Protein AF-0000000078796635 (afdb_homodimer)

Organism: Cecembia lonarensis (strain CCUG 58316 / KCTC 22772 / LW9) (NCBI:txid1225176)

Structure (mmCIF, N/CA/C/O backbone):
data_AF-0000000078796635-model_v1
#
loop_
_entity.id
_entity.type
_entity.pdbx_description
1 polymer 'Cell division protein ZapA'
#
loop_
_atom_site.group_PDB
_atom_site.id
_atom_site.type_symbol
_atom_site.label_atom_id
_atom_site.label_alt_id
_atom_site.label_comp_id
_atom_site.label_asym_id
_atom_site.label_entity_id
_atom_site.label_seq_id
_atom_site.pdbx_PDB_ins_code
_atom_site.Cartn_x
_atom_site.Cartn_y
_atom_site.Cartn_z
_atom_site.occupancy
_atom_site.B_iso_or_equiv
_atom_site.auth_seq_id
_atom_site.auth_comp_id
_atom_site.auth_asym_id
_atom_site.auth_atom_id
_atom_site.pdbx_PDB_model_num
ATOM 1 N N . MET A 1 1 ? -40.406 13.469 10.023 1 37.34 1 MET A N 1
ATOM 2 C CA . MET A 1 1 ? -39.688 12.977 8.852 1 37.34 1 MET A CA 1
ATOM 3 C C . MET A 1 1 ? -38.938 11.68 9.164 1 37.34 1 MET A C 1
ATOM 5 O O . MET A 1 1 ? -38.25 11.578 10.172 1 37.34 1 MET A O 1
ATOM 9 N N . PRO A 1 2 ? -39.219 10.43 8.75 1 42.91 2 PRO A N 1
ATOM 10 C CA . PRO A 1 2 ? -38.562 9.188 9.156 1 42.91 2 PRO A CA 1
ATOM 11 C C . PRO A 1 2 ? -37.062 9.281 9.102 1 42.91 2 PRO A C 1
ATOM 13 O O . PRO A 1 2 ? -36.5 10.062 8.312 1 42.91 2 PRO A O 1
ATOM 16 N N . ILE A 1 3 ? -36.312 9.172 10.203 1 42.97 3 ILE A N 1
ATOM 17 C CA . ILE A 1 3 ? -34.875 9.016 10.383 1 42.97 3 ILE A CA 1
ATOM 18 C C . ILE A 1 3 ? -34.281 8.336 9.164 1 42.97 3 ILE A C 1
ATOM 20 O O . ILE A 1 3 ? -34.75 7.281 8.734 1 42.97 3 ILE A O 1
ATOM 24 N N . CYS A 1 4 ? -33.875 9.125 8.086 1 41.47 4 CYS A N 1
ATOM 25 C CA . CYS A 1 4 ? -33.062 8.703 6.949 1 41.47 4 CYS A CA 1
ATOM 26 C C . CYS A 1 4 ? -32.156 7.527 7.316 1 41.47 4 CYS A C 1
ATOM 28 O O . CYS A 1 4 ? -31.25 7.668 8.133 1 41.47 4 CYS A O 1
ATOM 30 N N . LEU A 1 5 ? -32.656 6.449 7.758 1 43.31 5 LEU A N 1
ATOM 31 C CA . LEU A 1 5 ? -31.922 5.191 7.922 1 43.31 5 LEU A CA 1
ATOM 32 C C . LEU A 1 5 ? -30.766 5.102 6.938 1 43.31 5 LEU A C 1
ATOM 34 O O . LEU A 1 5 ? -30.969 5.016 5.727 1 43.31 5 LEU A O 1
ATOM 38 N N . ASN A 1 6 ? -29.812 6.012 6.852 1 45.5 6 ASN A N 1
ATOM 39 C CA . ASN A 1 6 ? -28.562 5.93 6.09 1 45.5 6 ASN A CA 1
ATOM 40 C C . ASN A 1 6 ? -28.125 4.48 5.883 1 45.5 6 ASN A C 1
ATOM 42 O O . ASN A 1 6 ? -27.453 3.902 6.742 1 45.5 6 ASN A O 1
ATOM 46 N N . SER A 1 7 ? -28.953 3.547 5.531 1 54.22 7 SER A N 1
ATOM 47 C CA . SER A 1 7 ? -28.672 2.141 5.262 1 54.22 7 SER A CA 1
ATOM 48 C C . SER A 1 7 ? -27.406 1.979 4.441 1 54.22 7 SER A C 1
ATOM 50 O O . SER A 1 7 ? -27.141 2.771 3.537 1 54.22 7 SER A O 1
ATOM 52 N N . MET A 1 8 ? -26.281 1.572 4.988 1 62.12 8 MET A N 1
ATOM 53 C CA . MET A 1 8 ? -25.016 1.285 4.32 1 62.12 8 MET A CA 1
ATOM 54 C C . MET A 1 8 ? -25.234 0.378 3.113 1 62.12 8 MET A C 1
ATOM 56 O O . MET A 1 8 ? -25.375 -0.837 3.262 1 62.12 8 MET A O 1
ATOM 60 N N . GLU A 1 9 ? -25.891 0.87 2.055 1 86.88 9 GLU A N 1
ATOM 61 C CA . GLU A 1 9 ? -26.109 0.163 0.796 1 86.88 9 GLU A CA 1
ATOM 62 C C . GLU A 1 9 ? -24.797 -0.402 0.251 1 86.88 9 GLU A C 1
ATOM 64 O O . GLU A 1 9 ? -23.766 0.262 0.3 1 86.88 9 GLU A O 1
ATOM 69 N N . THR A 1 10 ? -24.844 -1.82 0.107 1 89.81 10 THR A N 1
ATOM 70 C CA . THR A 1 10 ? -23.672 -2.492 -0.435 1 89.81 10 THR A CA 1
ATOM 71 C C . THR A 1 10 ? -23.906 -2.924 -1.879 1 89.81 10 THR A C 1
ATOM 73 O O . THR A 1 10 ? -25.062 -3.137 -2.285 1 89.81 10 THR A O 1
ATOM 76 N N . LEU A 1 11 ? -22.906 -2.783 -2.678 1 93.56 11 LEU A N 1
ATOM 77 C CA . LEU A 1 11 ? -22.875 -3.266 -4.055 1 93.56 11 LEU A CA 1
ATOM 78 C C . LEU A 1 11 ? -21.953 -4.473 -4.191 1 93.56 11 LEU A C 1
ATOM 80 O O . LEU A 1 11 ? -20.906 -4.539 -3.549 1 93.56 11 LEU A O 1
ATOM 84 N N . SER A 1 12 ? -22.438 -5.398 -5.016 1 94.94 12 SER A N 1
ATOM 85 C CA . SER A 1 12 ? -21.594 -6.527 -5.383 1 94.94 12 SER A CA 1
ATOM 86 C C . SER A 1 12 ? -20.781 -6.223 -6.637 1 94.94 12 SER A C 1
ATOM 88 O O . SER A 1 12 ? -21.344 -5.914 -7.688 1 94.94 12 SER A O 1
ATOM 90 N N . ILE A 1 13 ? -19.531 -6.238 -6.473 1 95.69 13 ILE A N 1
ATOM 91 C CA . ILE A 1 13 ? -18.672 -5.996 -7.633 1 95.69 13 ILE A CA 1
ATOM 92 C C . ILE A 1 13 ? -17.734 -7.176 -7.84 1 95.69 13 ILE A C 1
ATOM 94 O O . ILE A 1 13 ? -17.609 -8.039 -6.973 1 95.69 13 ILE A O 1
ATOM 98 N N . ARG A 1 14 ? -17.188 -7.215 -9.109 1 95.88 14 ARG A N 1
ATOM 99 C CA . ARG A 1 14 ? -16.109 -8.148 -9.445 1 95.88 14 ARG A CA 1
ATOM 100 C C . ARG A 1 14 ? -14.82 -7.414 -9.773 1 95.88 14 ARG A C 1
ATOM 102 O O . ARG A 1 14 ? -14.742 -6.707 -10.781 1 95.88 14 ARG A O 1
ATOM 109 N N . LEU A 1 15 ? -13.883 -7.625 -8.93 1 96.69 15 LEU A N 1
ATOM 110 C CA . LEU A 1 15 ? -12.609 -6.93 -9.102 1 96.69 15 LEU A CA 1
ATOM 111 C C . LEU A 1 15 ? -11.609 -7.809 -9.836 1 96.69 15 LEU A C 1
ATOM 113 O O . LEU A 1 15 ? -11.344 -8.938 -9.422 1 96.69 15 LEU A O 1
ATOM 117 N N . LYS A 1 16 ? -11.148 -7.191 -10.945 1 97.25 16 LYS A N 1
ATOM 118 C CA . LYS A 1 16 ? -10.148 -7.926 -11.711 1 97.25 16 LYS A CA 1
ATOM 119 C C . LYS A 1 16 ? -8.734 -7.547 -11.281 1 97.25 16 LYS A C 1
ATOM 121 O O . LYS A 1 16 ? -8.383 -6.367 -11.281 1 97.25 16 LYS A O 1
ATOM 126 N N . ILE A 1 17 ? -7.973 -8.531 -10.93 1 97.69 17 ILE A N 1
ATOM 127 C CA . ILE A 1 17 ? -6.551 -8.367 -10.656 1 97.69 17 ILE A CA 1
ATOM 128 C C . ILE A 1 17 ? -5.746 -9.375 -11.469 1 97.69 17 ILE A C 1
ATOM 130 O O . ILE A 1 17 ? -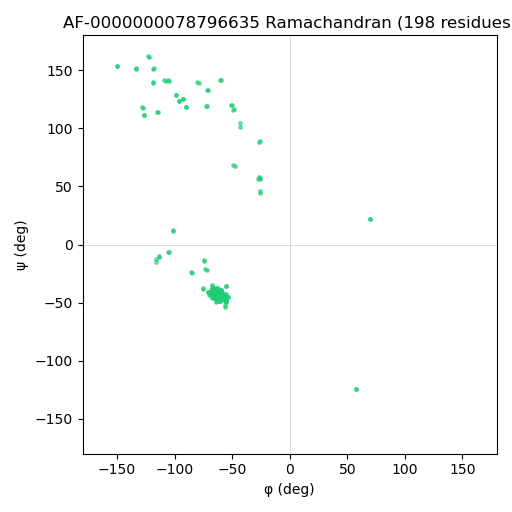5.812 -10.578 -11.219 1 97.69 17 ILE A O 1
ATOM 134 N N . GLY A 1 18 ? -4.914 -8.766 -12.336 1 94.69 18 GLY A N 1
ATOM 135 C CA . GLY A 1 18 ? -4.258 -9.672 -13.266 1 94.69 18 GLY A CA 1
ATOM 136 C C . GLY A 1 18 ? -5.234 -10.484 -14.094 1 94.69 18 GLY A C 1
ATOM 137 O O . GLY A 1 18 ? -6.094 -9.93 -14.773 1 94.69 18 GLY A O 1
ATOM 138 N N . ASP A 1 19 ? -5.082 -11.781 -14.023 1 93.56 19 ASP A N 1
ATOM 139 C CA . ASP A 1 19 ? -5.941 -12.648 -14.82 1 93.56 19 ASP A CA 1
ATOM 140 C C . ASP A 1 19 ? -7.059 -13.25 -13.977 1 93.56 19 ASP A C 1
ATOM 142 O O . ASP A 1 19 ? -7.762 -14.156 -14.414 1 93.56 19 ASP A O 1
ATOM 146 N N . ARG A 1 20 ? -7.199 -12.719 -12.828 1 96.12 20 ARG A N 1
ATOM 147 C CA . ARG A 1 20 ? -8.195 -13.273 -11.906 1 96.12 20 ARG A CA 1
ATOM 148 C C . ARG A 1 20 ? -9.25 -12.234 -11.555 1 96.12 20 ARG A C 1
ATOM 150 O O . ARG A 1 20 ? -9 -11.031 -11.641 1 96.12 20 ARG A O 1
ATOM 157 N N . GLU A 1 21 ? -10.359 -12.773 -11.281 1 96.88 21 GLU A N 1
ATOM 158 C CA . GLU A 1 21 ? -11.469 -11.938 -10.844 1 96.88 21 GLU A CA 1
ATOM 159 C C . GLU A 1 21 ? -11.93 -12.32 -9.438 1 96.88 21 GLU A C 1
ATOM 161 O O . GLU A 1 21 ? -12.023 -13.5 -9.109 1 96.88 21 GLU A O 1
ATOM 166 N N . TYR A 1 22 ? -12.242 -11.289 -8.648 1 95.5 22 TYR A N 1
ATOM 167 C CA . TYR A 1 22 ? -12.617 -11.492 -7.254 1 95.5 22 TYR A CA 1
ATOM 168 C C . TYR A 1 22 ? -13.945 -10.828 -6.945 1 95.5 22 TYR A C 1
ATOM 170 O O . TYR A 1 22 ? -14.047 -9.602 -6.941 1 95.5 22 TYR A O 1
ATOM 178 N N . PRO A 1 23 ? -14.945 -11.625 -6.691 1 95.62 23 PRO A N 1
ATOM 179 C CA . PRO A 1 23 ? -16.203 -1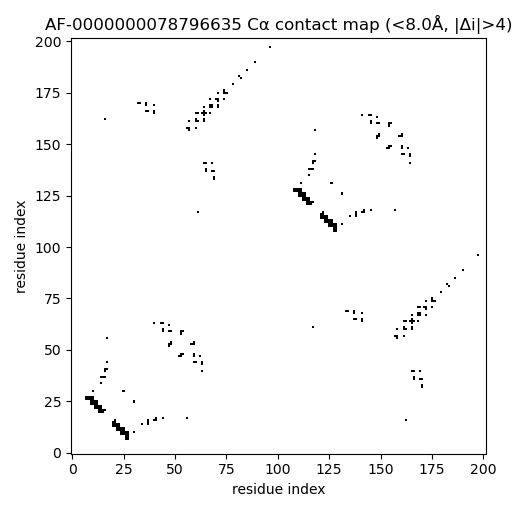1.023 -6.254 1 95.62 23 PRO A CA 1
ATOM 180 C C . PRO A 1 23 ? -16.141 -10.469 -4.832 1 95.62 23 PRO A C 1
ATOM 182 O O . PRO A 1 23 ? -15.523 -11.086 -3.955 1 95.62 23 PRO A O 1
ATOM 185 N N . MET A 1 24 ? -16.672 -9.234 -4.777 1 93.75 24 MET A N 1
ATOM 186 C CA . MET A 1 24 ? -16.672 -8.68 -3.428 1 93.75 24 MET A CA 1
ATOM 187 C C . MET A 1 24 ? -17.844 -7.719 -3.246 1 93.75 24 MET A C 1
ATOM 189 O O . MET A 1 24 ? -18.406 -7.215 -4.227 1 93.75 24 MET A O 1
ATOM 193 N N . LYS A 1 25 ? -18.234 -7.621 -1.981 1 93.69 25 LYS A N 1
ATOM 194 C CA . LYS A 1 25 ? -19.25 -6.641 -1.601 1 93.69 25 LYS A CA 1
ATOM 195 C C . LYS A 1 25 ? -18.609 -5.383 -1.018 1 93.69 25 LYS A C 1
ATOM 197 O O . LYS A 1 25 ? -17.75 -5.473 -0.146 1 93.69 25 LYS A O 1
ATOM 202 N N . VAL A 1 26 ? -19.031 -4.254 -1.583 1 93.25 26 VAL A N 1
ATOM 203 C CA . VAL A 1 26 ? -18.438 -3.01 -1.107 1 93.25 26 VAL A CA 1
ATOM 204 C C . VAL A 1 26 ? -19.547 -1.975 -0.862 1 93.25 26 VAL A C 1
ATOM 206 O O . VAL A 1 26 ? -20.609 -2.041 -1.469 1 93.25 26 VAL A O 1
ATOM 209 N N . LYS A 1 27 ? -19.297 -1.024 0.094 1 93.88 27 LYS A N 1
ATOM 210 C CA . LYS A 1 27 ? -20.188 0.126 0.246 1 93.88 27 LYS A CA 1
ATOM 211 C C . LYS A 1 27 ? -20.234 0.955 -1.034 1 93.88 27 LYS A C 1
ATOM 213 O O . LYS A 1 27 ? -19.219 1.148 -1.694 1 93.88 27 LYS A O 1
ATOM 218 N N . THR A 1 28 ? -21.375 1.41 -1.303 1 94.06 28 THR A N 1
ATOM 219 C CA . THR A 1 28 ? -21.594 2.193 -2.514 1 94.06 28 THR A CA 1
ATOM 220 C C . THR A 1 28 ? -20.641 3.385 -2.566 1 94.06 28 THR A C 1
ATOM 222 O O . THR A 1 28 ? -20.141 3.738 -3.635 1 94.06 28 THR A O 1
ATOM 225 N N . GLU A 1 29 ? -20.328 4 -1.474 1 92.06 29 GLU A N 1
ATOM 226 C CA . GLU A 1 29 ? -19.5 5.191 -1.419 1 92.06 29 GLU A CA 1
ATOM 227 C C . GLU A 1 29 ? -18.031 4.84 -1.648 1 92.06 29 GLU A C 1
ATOM 229 O O . GLU A 1 29 ? -17.219 5.707 -2.002 1 92.06 29 GLU A O 1
ATOM 234 N N . ASP A 1 30 ? -17.672 3.523 -1.577 1 93.19 30 ASP A N 1
ATOM 235 C CA . ASP A 1 30 ? -16.266 3.1 -1.689 1 93.19 30 ASP A CA 1
ATOM 236 C C . ASP A 1 30 ? -16 2.467 -3.053 1 93.19 30 ASP A C 1
ATOM 238 O O . ASP A 1 30 ? -14.852 2.186 -3.393 1 93.19 30 ASP A O 1
ATOM 242 N N . GLU A 1 31 ? -17.016 2.289 -3.795 1 94.38 31 GLU A N 1
ATOM 243 C CA . GLU A 1 31 ? -16.906 1.542 -5.043 1 94.38 31 GLU A CA 1
ATOM 244 C C . GLU A 1 31 ? -15.844 2.148 -5.961 1 94.38 31 GLU A C 1
ATOM 246 O O . GLU A 1 31 ? -14.992 1.433 -6.492 1 94.38 31 GLU A O 1
ATOM 251 N N . ALA A 1 32 ? -15.984 3.459 -6.172 1 95.44 32 ALA A N 1
ATOM 252 C CA . ALA A 1 32 ? -15.047 4.141 -7.062 1 95.44 32 ALA A CA 1
ATOM 253 C C . ALA A 1 32 ? -13.609 3.941 -6.602 1 95.44 32 ALA A C 1
ATOM 255 O O . ALA A 1 32 ? -12.719 3.664 -7.414 1 95.44 32 ALA A O 1
ATOM 256 N N . LYS A 1 33 ? -13.383 4.039 -5.328 1 96.12 33 LYS A N 1
ATOM 257 C CA . LYS A 1 33 ? -12.055 3.883 -4.746 1 96.12 33 LYS A CA 1
ATOM 258 C C . LYS A 1 33 ? -11.531 2.465 -4.945 1 96.12 33 LYS A C 1
ATOM 260 O O . LYS A 1 33 ? -10.359 2.271 -5.281 1 96.12 33 LYS A O 1
ATOM 265 N N . ILE A 1 34 ? -12.367 1.521 -4.809 1 96.44 34 ILE A N 1
ATOM 266 C CA . ILE A 1 34 ? -12 0.114 -4.918 1 96.44 34 ILE A CA 1
ATOM 267 C C . ILE A 1 34 ? -11.656 -0.219 -6.367 1 96.44 34 ILE A C 1
ATOM 269 O O . ILE A 1 34 ? -10.656 -0.89 -6.637 1 96.44 34 ILE A O 1
ATOM 273 N N . ARG A 1 35 ? -12.422 0.258 -7.25 1 97.44 35 ARG A N 1
ATOM 274 C CA . ARG A 1 35 ? -12.148 0.039 -8.672 1 97.44 35 ARG A CA 1
ATOM 275 C C . ARG A 1 35 ? -10.844 0.714 -9.086 1 97.44 35 ARG A C 1
ATOM 277 O O . ARG A 1 35 ? -10.094 0.173 -9.898 1 97.44 35 ARG A O 1
ATOM 284 N N . LEU A 1 36 ? -10.688 1.874 -8.555 1 97.69 36 LEU A N 1
ATOM 285 C CA . LEU A 1 36 ? -9.445 2.586 -8.844 1 97.69 36 LEU A CA 1
ATOM 286 C C . LEU A 1 36 ? -8.242 1.822 -8.297 1 97.69 36 LEU A C 1
ATOM 288 O O . LEU A 1 36 ? -7.203 1.738 -8.961 1 97.69 36 LEU A O 1
ATOM 292 N N . ALA A 1 37 ? -8.367 1.322 -7.141 1 96.75 37 ALA A N 1
ATOM 293 C CA . ALA A 1 37 ? -7.309 0.497 -6.559 1 96.75 37 ALA A CA 1
ATOM 294 C C . ALA A 1 37 ? -6.961 -0.672 -7.477 1 96.75 37 ALA A C 1
ATOM 296 O O . ALA A 1 37 ? -5.781 -0.934 -7.738 1 96.75 37 ALA A O 1
ATOM 297 N N . GLY A 1 38 ? -7.977 -1.384 -7.945 1 97.88 38 GLY A N 1
ATOM 298 C CA . GLY A 1 38 ? -7.754 -2.477 -8.875 1 97.88 38 GLY A CA 1
ATOM 299 C C . GLY A 1 38 ? -7.02 -2.049 -10.133 1 97.88 38 GLY A C 1
ATOM 300 O O . GLY A 1 38 ? -6.094 -2.73 -10.578 1 97.88 38 GLY A O 1
ATOM 301 N N . LYS A 1 39 ? -7.473 -0.949 -10.617 1 98 39 LYS A N 1
ATOM 302 C CA . LYS A 1 39 ? -6.832 -0.408 -11.812 1 98 39 LYS A CA 1
ATOM 303 C C . LYS A 1 39 ? -5.359 -0.113 -11.562 1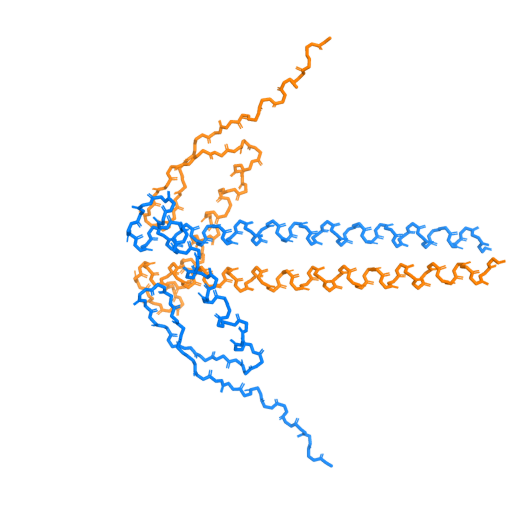 98 39 LYS A C 1
ATOM 305 O O . LYS A 1 39 ? -4.504 -0.437 -12.391 1 98 39 LYS A O 1
ATOM 310 N N . MET A 1 40 ? -5.059 0.482 -10.523 1 98.06 40 MET A N 1
ATOM 311 C CA . MET A 1 40 ? -3.689 0.856 -10.18 1 98.06 40 MET A CA 1
ATOM 312 C C . MET A 1 40 ? -2.812 -0.38 -10.023 1 98.06 40 MET A C 1
ATOM 314 O O . MET A 1 40 ? -1.65 -0.379 -10.43 1 98.06 40 MET A O 1
ATOM 318 N N . ILE A 1 41 ? -3.324 -1.376 -9.414 1 98.19 41 ILE A N 1
ATOM 319 C CA . ILE A 1 41 ? -2.586 -2.623 -9.2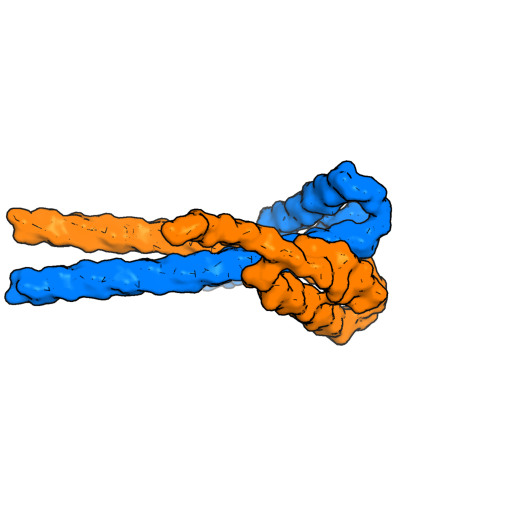42 1 98.19 41 ILE A CA 1
ATOM 320 C C . ILE A 1 41 ? -2.258 -3.215 -10.617 1 98.19 41 ILE A C 1
ATOM 322 O O . ILE A 1 41 ? -1.117 -3.605 -10.875 1 98.19 41 ILE A O 1
ATOM 326 N N . ASN A 1 42 ? -3.264 -3.266 -11.461 1 98.38 42 ASN A N 1
ATOM 327 C CA . ASN A 1 42 ? -3.057 -3.824 -12.789 1 98.38 42 ASN A CA 1
ATOM 328 C C . ASN A 1 42 ? -2.055 -3 -13.594 1 98.38 42 ASN A C 1
ATOM 330 O O . ASN A 1 42 ? -1.267 -3.553 -14.367 1 98.38 42 ASN A O 1
ATOM 334 N N . ASP A 1 43 ? -2.135 -1.706 -13.398 1 98.31 43 ASP A N 1
ATOM 335 C CA . ASP A 1 43 ? -1.152 -0.842 -14.047 1 98.31 43 ASP A CA 1
ATOM 336 C C . ASP A 1 43 ? 0.262 -1.16 -13.57 1 98.31 43 ASP A C 1
ATOM 338 O O . ASP A 1 43 ? 1.202 -1.19 -14.367 1 98.31 43 ASP A O 1
ATOM 342 N N . LYS A 1 44 ? 0.396 -1.415 -12.305 1 97.31 44 LYS A N 1
ATOM 343 C CA . LYS A 1 44 ? 1.699 -1.757 -11.742 1 97.31 44 LYS A CA 1
ATOM 344 C C . LYS A 1 44 ? 2.172 -3.121 -12.234 1 97.31 44 LYS A C 1
ATOM 346 O O . LYS A 1 44 ? 3.355 -3.307 -12.523 1 97.31 44 LYS A O 1
ATOM 351 N N . LEU A 1 45 ? 1.275 -4.023 -12.266 1 97.75 45 LEU A N 1
ATOM 352 C CA . LEU A 1 45 ? 1.61 -5.34 -12.789 1 97.75 45 LEU A CA 1
ATOM 353 C C . LEU A 1 45 ? 2.158 -5.234 -14.211 1 97.75 45 LEU A C 1
ATOM 355 O O . LEU A 1 45 ? 3.182 -5.844 -14.531 1 97.75 45 LEU A O 1
ATOM 359 N N . LYS A 1 46 ? 1.445 -4.504 -14.992 1 97.25 46 LYS A N 1
ATOM 360 C CA . LYS A 1 46 ? 1.857 -4.309 -16.375 1 97.25 46 LYS A CA 1
ATOM 361 C C . LYS A 1 46 ? 3.227 -3.639 -16.453 1 97.25 46 LYS A C 1
ATOM 363 O O . LYS A 1 46 ? 4.094 -4.074 -17.219 1 97.25 46 LYS A O 1
ATOM 368 N N . LYS A 1 47 ? 3.371 -2.637 -15.742 1 97.12 47 LYS A N 1
ATOM 369 C CA . LYS A 1 47 ? 4.633 -1.903 -15.703 1 97.12 47 LYS A CA 1
ATOM 370 C C . LYS A 1 47 ? 5.793 -2.826 -15.336 1 97.12 47 LYS A C 1
ATOM 372 O O . LYS A 1 47 ? 6.832 -2.818 -16 1 97.12 47 LYS A O 1
ATOM 377 N N . TYR A 1 48 ? 5.648 -3.619 -14.297 1 96.5 48 TYR A N 1
ATOM 378 C CA . TYR A 1 48 ? 6.711 -4.5 -13.82 1 96.5 48 TYR A CA 1
ATOM 379 C C . TYR A 1 48 ? 6.984 -5.617 -14.812 1 96.5 48 TYR A C 1
ATOM 381 O O . TYR A 1 48 ? 8.133 -6.035 -14.992 1 96.5 48 TYR A O 1
ATOM 389 N N . ARG A 1 49 ? 5.941 -6.125 -15.375 1 96.31 49 ARG A N 1
ATOM 390 C CA . ARG A 1 49 ? 6.121 -7.125 -16.422 1 96.31 49 ARG A CA 1
ATOM 391 C C . ARG A 1 49 ? 6.988 -6.578 -17.562 1 96.31 49 ARG A C 1
ATOM 393 O O . ARG A 1 49 ? 7.895 -7.266 -18.031 1 96.31 49 ARG A O 1
ATOM 400 N N . GLU A 1 50 ? 6.688 -5.41 -18 1 96.25 50 GLU A N 1
ATOM 401 C CA . GLU A 1 50 ? 7.414 -4.777 -19.094 1 96.25 50 GLU A CA 1
ATOM 402 C C . GLU A 1 50 ? 8.844 -4.426 -18.688 1 96.25 50 GLU A C 1
ATOM 404 O O . GLU A 1 50 ? 9.773 -4.586 -19.469 1 96.25 50 GLU A O 1
ATOM 409 N N . GLU A 1 51 ? 8.984 -4.012 -17.547 1 94.19 51 GLU A N 1
ATOM 410 C CA . GLU A 1 51 ? 10.273 -3.537 -17.062 1 94.19 51 GLU A CA 1
ATOM 411 C C . GLU A 1 51 ? 11.219 -4.699 -16.781 1 94.19 51 GLU A C 1
ATOM 413 O O . GLU A 1 51 ? 12.43 -4.598 -17.016 1 94.19 51 GLU A O 1
ATOM 418 N N . PHE A 1 52 ? 10.711 -5.738 -16.281 1 93.38 52 PHE A N 1
ATOM 419 C CA . PHE A 1 52 ? 11.578 -6.809 -15.82 1 93.38 52 PHE A CA 1
ATOM 420 C C . PHE A 1 52 ? 11.406 -8.062 -16.672 1 93.38 52 PHE A C 1
ATOM 422 O O . PHE A 1 52 ? 12.156 -9.023 -16.531 1 93.38 52 PHE A O 1
ATOM 429 N N . GLY A 1 53 ? 10.43 -8.094 -17.5 1 93.25 53 GLY A N 1
ATOM 430 C CA . GLY A 1 53 ? 10.188 -9.227 -18.375 1 93.25 53 GLY A CA 1
ATOM 431 C C . GLY A 1 53 ? 9.711 -10.461 -17.641 1 93.25 53 GLY A C 1
ATOM 432 O O . GLY A 1 53 ? 10.023 -11.586 -18.031 1 93.25 53 GLY A O 1
ATOM 433 N N . LEU A 1 54 ? 9.164 -10.242 -16.469 1 90.88 54 LEU A N 1
ATOM 434 C CA . LEU A 1 54 ? 8.656 -11.336 -15.656 1 90.88 54 LEU A CA 1
ATOM 435 C C . LEU A 1 54 ? 7.273 -11.766 -16.141 1 90.88 54 LEU A C 1
ATOM 437 O O . LEU A 1 54 ? 6.457 -10.93 -16.531 1 90.88 54 LEU A O 1
ATOM 441 N N . ASP A 1 55 ? 7.035 -13.039 -16.156 1 91.44 55 ASP A N 1
ATOM 442 C CA . ASP A 1 55 ? 5.723 -13.531 -16.562 1 91.44 55 ASP A CA 1
ATOM 443 C C . ASP A 1 55 ? 5.027 -14.25 -15.414 1 91.44 55 ASP A C 1
ATOM 445 O O . ASP A 1 55 ? 3.816 -14.484 -15.461 1 91.44 55 ASP A O 1
ATOM 449 N N . ASP A 1 56 ? 5.785 -14.531 -14.383 1 95.31 56 ASP A N 1
ATOM 450 C CA . ASP A 1 56 ? 5.211 -15.234 -13.234 1 95.31 56 ASP A CA 1
ATOM 451 C C . ASP A 1 56 ? 4.297 -14.312 -12.43 1 95.31 56 ASP A C 1
ATOM 453 O O . ASP A 1 56 ? 4.754 -13.32 -11.859 1 95.31 56 ASP A O 1
ATOM 457 N N . LYS A 1 57 ? 3.086 -14.688 -12.359 1 95.25 57 LYS A N 1
ATOM 458 C CA . LYS A 1 57 ? 2.057 -13.852 -11.75 1 95.25 57 LYS A CA 1
ATOM 459 C C . LYS A 1 57 ? 2.297 -13.68 -10.258 1 95.25 57 LYS A C 1
ATOM 461 O O . LYS A 1 57 ? 2.041 -12.609 -9.695 1 95.25 57 LYS A O 1
ATOM 466 N N . GLN A 1 58 ? 2.705 -14.766 -9.664 1 95.31 58 GLN A N 1
ATOM 467 C CA . GLN A 1 58 ? 3.006 -14.68 -8.234 1 95.31 58 GLN A CA 1
ATOM 468 C C . GLN A 1 58 ? 4.141 -13.695 -7.973 1 95.31 58 GLN A C 1
ATOM 470 O O . GLN A 1 58 ? 4.066 -12.891 -7.039 1 95.31 58 GLN A O 1
ATOM 475 N N . ASP A 1 59 ? 5.176 -13.719 -8.805 1 96.88 59 ASP A N 1
ATOM 476 C CA . ASP A 1 59 ? 6.305 -12.812 -8.641 1 96.88 59 ASP A CA 1
ATOM 477 C C . ASP A 1 59 ? 5.883 -11.359 -8.859 1 96.88 59 ASP A C 1
ATOM 479 O O . ASP A 1 59 ? 6.266 -10.477 -8.094 1 96.88 59 ASP A O 1
ATOM 483 N N . LEU A 1 60 ? 5.152 -11.188 -9.852 1 97.56 60 LEU A N 1
ATOM 484 C CA . LEU A 1 60 ? 4.676 -9.844 -10.164 1 97.56 60 LEU A CA 1
ATOM 485 C C . LEU A 1 60 ? 3.826 -9.289 -9.023 1 97.56 60 LEU A C 1
ATOM 487 O O . LEU A 1 60 ? 3.984 -8.133 -8.633 1 97.56 60 LEU A O 1
ATOM 491 N N . LEU A 1 61 ? 2.949 -10.117 -8.484 1 97.62 61 LEU A N 1
ATOM 492 C CA . LEU A 1 61 ? 2.082 -9.703 -7.391 1 97.62 61 LEU A CA 1
ATOM 493 C C . LEU A 1 61 ? 2.895 -9.43 -6.125 1 97.62 61 LEU A C 1
ATOM 495 O O . LEU A 1 61 ? 2.59 -8.508 -5.371 1 97.62 61 LEU A O 1
ATOM 499 N N . ALA A 1 62 ? 3.889 -10.258 -5.922 1 97.62 62 ALA A N 1
ATOM 500 C CA . ALA A 1 62 ? 4.77 -10.039 -4.777 1 97.62 62 ALA A CA 1
ATOM 501 C C . ALA A 1 62 ? 5.473 -8.688 -4.879 1 97.62 62 ALA A C 1
ATOM 503 O O . ALA A 1 62 ? 5.59 -7.965 -3.889 1 97.62 62 ALA A O 1
ATOM 504 N N . MET A 1 63 ? 5.895 -8.32 -6.039 1 96.88 63 MET A N 1
ATOM 505 C CA . MET A 1 63 ? 6.559 -7.043 -6.277 1 96.88 63 MET A CA 1
ATOM 506 C C . MET A 1 63 ? 5.602 -5.879 -6.035 1 96.88 63 MET A C 1
ATOM 508 O O . MET A 1 63 ? 5.973 -4.895 -5.395 1 96.88 63 MET A O 1
ATOM 512 N N . VAL A 1 64 ? 4.43 -6.016 -6.539 1 97.5 64 VAL A N 1
ATOM 513 C CA . VAL A 1 64 ? 3.434 -4.969 -6.352 1 97.5 64 VAL A CA 1
ATOM 514 C C . VAL A 1 64 ? 3.1 -4.828 -4.867 1 97.5 64 VAL A C 1
ATOM 516 O O . VAL A 1 64 ? 3.018 -3.717 -4.344 1 97.5 64 VAL A O 1
ATOM 519 N N . ALA A 1 65 ? 2.877 -5.934 -4.199 1 97.62 65 ALA A N 1
ATOM 520 C CA . ALA A 1 65 ? 2.59 -5.918 -2.768 1 97.62 65 ALA A CA 1
ATOM 521 C C . ALA A 1 65 ? 3.715 -5.238 -1.991 1 97.62 65 ALA A C 1
ATOM 523 O O . ALA A 1 65 ? 3.461 -4.402 -1.12 1 97.62 65 ALA A O 1
ATOM 524 N N . PHE A 1 66 ? 4.91 -5.586 -2.324 1 97.25 66 PHE A N 1
ATOM 525 C CA . PHE A 1 66 ? 6.074 -5 -1.677 1 97.25 66 PHE A CA 1
ATOM 526 C C . PHE A 1 66 ? 6.125 -3.492 -1.909 1 97.25 66 PHE A C 1
ATOM 528 O O . PHE A 1 66 ? 6.297 -2.719 -0.965 1 97.25 66 PHE A O 1
ATOM 535 N N . ASP A 1 67 ? 5.965 -3.076 -3.121 1 96.12 67 ASP A N 1
ATOM 536 C CA . ASP A 1 67 ? 5.977 -1.66 -3.473 1 96.12 67 ASP A CA 1
ATOM 537 C C . ASP A 1 67 ? 4.891 -0.897 -2.719 1 96.12 67 ASP A C 1
ATOM 539 O O . ASP A 1 67 ? 5.133 0.199 -2.211 1 96.12 67 ASP A O 1
ATOM 543 N N . CYS A 1 68 ? 3.771 -1.483 -2.662 1 95.56 68 CYS A N 1
ATOM 544 C CA . CYS A 1 68 ? 2.656 -0.846 -1.97 1 95.56 68 CYS A CA 1
ATOM 545 C C . CYS A 1 68 ? 2.93 -0.746 -0.473 1 95.56 68 CYS A C 1
ATOM 547 O O . CYS A 1 68 ? 2.604 0.263 0.155 1 95.56 68 CYS A O 1
ATOM 549 N N . MET A 1 69 ? 3.443 -1.779 0.069 1 96.88 69 MET A N 1
ATOM 550 C CA . MET A 1 69 ? 3.768 -1.796 1.493 1 96.88 69 MET A CA 1
ATOM 551 C C . MET A 1 69 ? 4.773 -0.702 1.834 1 96.88 69 MET A C 1
ATOM 553 O O . MET A 1 69 ? 4.57 0.059 2.781 1 96.88 69 MET A O 1
ATOM 557 N N . VAL A 1 70 ? 5.805 -0.593 1.067 1 95.12 70 VAL A N 1
ATOM 558 C CA . VAL A 1 70 ? 6.848 0.404 1.286 1 95.12 70 VAL A CA 1
ATOM 559 C C . VAL A 1 70 ? 6.262 1.806 1.146 1 95.12 70 VAL A C 1
ATOM 561 O O . VAL A 1 70 ? 6.531 2.684 1.97 1 95.12 70 VAL A O 1
ATOM 564 N N . GLN A 1 71 ? 5.441 1.974 0.127 1 93.25 71 GLN A N 1
ATOM 565 C CA . GLN A 1 71 ? 4.793 3.264 -0.087 1 93.25 71 GLN A CA 1
ATOM 566 C C . GLN A 1 71 ? 3.926 3.648 1.107 1 93.25 71 GLN A C 1
ATOM 568 O O . GLN A 1 71 ? 3.938 4.801 1.545 1 93.25 71 GLN A O 1
ATOM 573 N N . SER A 1 72 ? 3.164 2.699 1.542 1 93.56 72 SER A N 1
ATOM 574 C CA . SER A 1 72 ? 2.297 2.943 2.688 1 93.56 72 SER A CA 1
ATOM 575 C C . SER A 1 72 ? 3.104 3.348 3.918 1 93.56 72 SER A C 1
ATOM 577 O O . SER A 1 72 ? 2.715 4.258 4.652 1 93.56 72 SER A O 1
ATOM 579 N N . MET A 1 73 ? 4.219 2.705 4.133 1 92.5 73 MET A N 1
ATOM 580 C CA . MET A 1 73 ? 5.082 2.986 5.273 1 92.5 73 MET A CA 1
ATOM 581 C C . MET A 1 73 ? 5.688 4.383 5.164 1 92.5 73 MET A C 1
ATOM 583 O O . MET A 1 73 ? 5.766 5.105 6.16 1 92.5 73 MET A O 1
ATOM 587 N N . GLU A 1 74 ? 6.062 4.754 4.02 1 90.44 74 GLU A N 1
ATOM 588 C CA . GLU A 1 74 ? 6.621 6.082 3.787 1 90.44 74 GLU A CA 1
ATOM 589 C C . GLU A 1 74 ? 5.582 7.172 4.035 1 90.44 74 GLU A C 1
ATOM 591 O O . GLU A 1 74 ? 5.887 8.203 4.637 1 90.44 74 GLU A O 1
ATOM 596 N N . GLN A 1 75 ? 4.387 6.898 3.551 1 90.19 75 GLN A N 1
ATOM 597 C CA . GLN A 1 75 ? 3.311 7.867 3.725 1 90.19 75 GLN A CA 1
ATOM 598 C C . GLN A 1 75 ? 2.953 8.031 5.199 1 90.19 75 GLN A C 1
ATOM 600 O O . GLN A 1 75 ? 2.627 9.133 5.645 1 90.19 75 GLN A O 1
ATOM 605 N N . ASN A 1 76 ? 2.994 6.938 5.875 1 89.19 76 ASN A N 1
ATOM 606 C CA . ASN A 1 76 ? 2.744 6.996 7.312 1 89.19 76 ASN A CA 1
ATOM 607 C C . ASN A 1 76 ? 3.787 7.848 8.031 1 89.19 76 ASN A C 1
ATOM 609 O O . ASN A 1 76 ? 3.463 8.57 8.969 1 89.19 76 ASN A O 1
ATOM 613 N N . GLU A 1 77 ? 5 7.754 7.633 1 87.06 77 GLU A N 1
ATOM 614 C CA . GLU A 1 77 ? 6.074 8.547 8.219 1 87.06 77 GLU A CA 1
ATOM 615 C C . GLU A 1 77 ? 5.875 10.039 7.938 1 87.06 77 GLU A C 1
ATOM 617 O O . GLU A 1 77 ? 6.109 10.875 8.812 1 87.06 77 GLU A O 1
ATOM 622 N N . ILE A 1 78 ? 5.473 10.297 6.793 1 84.25 78 ILE A N 1
ATOM 623 C CA . ILE A 1 78 ? 5.223 11.68 6.391 1 84.25 78 ILE A CA 1
ATOM 624 C C . ILE A 1 78 ? 4.078 12.258 7.215 1 84.25 78 ILE A C 1
ATOM 626 O O . ILE A 1 78 ? 4.176 13.383 7.715 1 84.25 78 ILE A O 1
ATOM 630 N N . ASN A 1 79 ? 3.096 11.469 7.367 1 84.06 79 ASN A N 1
ATOM 631 C CA . ASN A 1 79 ? 1.955 11.906 8.164 1 84.06 79 ASN A CA 1
ATOM 632 C C . ASN A 1 79 ? 2.359 12.203 9.602 1 84.06 79 ASN A C 1
ATOM 634 O O . ASN A 1 79 ? 1.906 13.188 10.188 1 84.06 79 ASN A O 1
ATOM 638 N N . ALA A 1 80 ? 3.162 11.391 10.086 1 83.81 80 ALA A N 1
ATOM 639 C CA . ALA A 1 80 ? 3.615 11.562 11.469 1 83.81 80 ALA A CA 1
ATOM 640 C C . ALA A 1 80 ? 4.469 12.82 11.609 1 83.81 80 ALA A C 1
ATOM 642 O O . ALA A 1 80 ? 4.328 13.57 12.57 1 83.81 80 ALA A O 1
ATOM 643 N N . GLU A 1 81 ? 5.289 13.109 10.656 1 82.19 81 GLU A N 1
ATOM 644 C CA . GLU A 1 81 ? 6.152 14.289 10.672 1 82.19 81 GLU A CA 1
ATOM 645 C C . GLU A 1 81 ? 5.348 15.57 10.477 1 82.19 81 GLU A C 1
ATOM 647 O O . GLU A 1 81 ? 5.602 16.578 11.141 1 82.19 81 GLU A O 1
ATOM 652 N N . ASP A 1 82 ? 4.453 15.445 9.609 1 81.5 82 ASP A N 1
ATOM 653 C CA . ASP A 1 82 ? 3.602 16.594 9.359 1 81.5 82 ASP A CA 1
ATOM 654 C C . ASP A 1 82 ? 2.793 16.969 10.594 1 81.5 82 ASP A C 1
ATOM 656 O O . ASP A 1 82 ? 2.648 18.156 10.922 1 81.5 82 ASP A O 1
ATOM 660 N N . SER A 1 83 ? 2.297 16 11.133 1 80.25 83 SER A N 1
ATOM 661 C CA . SER A 1 83 ? 1.528 16.25 12.352 1 80.25 83 SER A CA 1
ATOM 662 C C . SER A 1 83 ? 2.391 16.906 13.43 1 80.25 83 SER A C 1
ATOM 664 O O . SER A 1 83 ? 1.943 17.828 14.117 1 80.25 83 SER A O 1
ATOM 666 N N . LYS A 1 84 ? 3.619 16.5 13.555 1 83.12 84 LYS A N 1
ATOM 667 C CA . LYS A 1 84 ? 4.547 17.062 14.531 1 83.12 84 LYS A CA 1
ATOM 668 C C . LYS A 1 84 ? 4.891 18.516 14.188 1 83.12 84 LYS A C 1
ATOM 670 O O . LYS A 1 84 ? 4.949 19.375 15.078 1 83.12 84 LYS A O 1
ATOM 675 N N . LEU A 1 85 ? 5.172 18.672 12.969 1 78.94 85 LEU A N 1
ATOM 676 C CA . LEU A 1 85 ? 5.5 20.031 12.516 1 78.94 85 LEU A CA 1
ATOM 677 C C . LEU A 1 85 ? 4.336 20.984 12.766 1 78.94 85 LEU A C 1
ATOM 679 O O . LEU A 1 85 ? 4.543 22.109 13.219 1 78.94 85 LEU A O 1
ATOM 683 N N . VAL A 1 86 ? 3.225 20.5 12.477 1 75.94 86 VAL A N 1
ATOM 684 C CA . VAL A 1 86 ? 2.016 21.281 12.68 1 75.94 86 VAL A CA 1
ATOM 685 C C . VAL A 1 86 ? 1.856 21.625 14.156 1 75.94 86 VAL A C 1
ATOM 687 O O . VAL A 1 86 ? 1.597 22.781 14.516 1 75.94 86 VAL A O 1
ATOM 690 N N . LYS A 1 87 ? 2.014 20.734 14.945 1 80.56 87 LYS A N 1
ATOM 691 C CA . LYS A 1 87 ? 1.902 20.938 16.391 1 80.56 87 LYS A CA 1
ATOM 692 C C . LYS A 1 87 ? 2.941 21.938 16.875 1 80.56 87 LYS A C 1
ATOM 694 O O . LYS A 1 87 ? 2.623 22.828 17.672 1 80.56 87 LYS A O 1
ATOM 699 N N . SER A 1 88 ? 4.117 21.797 16.391 1 84.62 88 SER A N 1
ATOM 700 C CA . SER A 1 88 ? 5.191 22.703 16.797 1 84.62 88 SER A CA 1
ATOM 701 C C . SER A 1 88 ? 4.906 24.141 16.375 1 84.62 88 SER A C 1
ATOM 703 O O . SER A 1 88 ? 5.145 25.078 17.141 1 84.62 88 SER A O 1
ATOM 705 N N . LYS A 1 89 ? 4.441 24.281 15.195 1 79 89 LYS A N 1
ATOM 706 C CA . LYS A 1 89 ? 4.137 25.609 14.688 1 79 89 LYS A CA 1
ATOM 707 C C . LYS A 1 89 ? 2.977 26.25 15.453 1 79 89 LYS A C 1
ATOM 709 O O . LYS A 1 89 ? 2.998 27.438 15.75 1 79 89 LYS A O 1
ATOM 714 N N . ILE A 1 90 ? 2.031 25.516 15.758 1 74.38 90 ILE A N 1
ATOM 715 C CA . ILE A 1 90 ? 0.885 25.984 16.531 1 74.38 90 ILE A CA 1
ATOM 716 C C . ILE A 1 90 ? 1.349 26.438 17.922 1 74.38 90 ILE A C 1
ATOM 718 O O . ILE A 1 90 ? 0.913 27.484 18.406 1 74.38 90 ILE A O 1
ATOM 722 N N . ILE A 1 91 ? 2.203 25.75 18.516 1 81.31 91 ILE A N 1
ATOM 723 C CA . ILE A 1 91 ? 2.74 26.062 19.828 1 81.31 91 ILE A CA 1
ATOM 724 C C . ILE A 1 91 ? 3.549 27.359 19.75 1 81.31 91 ILE A C 1
ATOM 726 O O . ILE A 1 91 ? 3.414 28.234 20.609 1 81.31 91 ILE A O 1
ATOM 730 N N . GLN A 1 92 ? 4.344 27.406 18.75 1 80.94 92 GLN A N 1
ATOM 731 C CA . GLN A 1 92 ? 5.141 28.609 18.562 1 80.94 92 GLN A CA 1
ATOM 732 C C . GLN A 1 92 ? 4.25 29.844 18.438 1 80.94 92 GLN A C 1
ATOM 734 O O . GLN A 1 92 ? 4.539 30.891 19.016 1 80.94 92 GLN A O 1
ATOM 739 N N . ILE A 1 93 ? 3.275 29.797 17.703 1 75.25 93 ILE A N 1
ATOM 740 C CA . ILE A 1 93 ? 2.338 30.891 17.5 1 75.25 93 ILE A CA 1
ATOM 741 C C . ILE A 1 93 ? 1.605 31.203 18.797 1 75.25 93 ILE A C 1
ATOM 743 O O . ILE A 1 93 ? 1.452 32.375 19.172 1 75.25 93 ILE A O 1
ATOM 747 N N . SER A 1 94 ? 1.128 30.172 19.375 1 74.62 94 SER A N 1
ATOM 748 C CA . SER A 1 94 ? 0.481 30.328 20.672 1 74.62 94 SER A CA 1
ATOM 749 C C . SER A 1 94 ? 1.397 31.047 21.672 1 74.62 94 SER A C 1
ATOM 751 O O . SER A 1 94 ? 0.959 31.938 22.406 1 74.62 94 SER A O 1
ATOM 753 N N . ASP A 1 95 ? 2.629 30.625 21.703 1 81.25 95 ASP A N 1
ATOM 754 C CA . ASP A 1 95 ? 3.613 31.234 22.594 1 81.25 95 ASP A CA 1
ATOM 755 C C . ASP A 1 95 ? 3.814 32.719 22.266 1 81.25 95 ASP A C 1
ATOM 757 O O . ASP A 1 95 ? 3.906 33.562 23.156 1 81.25 95 ASP A O 1
ATOM 761 N N . LYS A 1 96 ? 3.943 33.062 21.016 1 77 96 LYS A N 1
ATOM 762 C CA . LYS A 1 96 ? 4.094 34.469 20.578 1 77 96 LYS A CA 1
ATOM 763 C C . LYS A 1 96 ? 2.871 35.281 20.953 1 77 96 LYS A C 1
ATOM 765 O O . LYS A 1 96 ? 3.006 36.438 21.391 1 77 96 LYS A O 1
ATOM 770 N N . LEU A 1 97 ? 1.714 34.844 20.781 1 72 97 LEU A N 1
ATOM 771 C CA . LEU A 1 97 ? 0.472 35.531 21.172 1 72 97 LEU A CA 1
ATOM 772 C C . LEU A 1 97 ? 0.418 35.75 22.672 1 72 97 LEU A C 1
ATOM 774 O O . LEU A 1 97 ? -0.008 36.844 23.125 1 72 97 LEU A O 1
ATOM 778 N N . ALA A 1 98 ? 0.875 34.812 23.375 1 77.19 98 ALA A N 1
ATOM 779 C CA . ALA A 1 98 ? 0.895 34.906 24.828 1 77.19 98 ALA A CA 1
ATOM 780 C C . ALA A 1 98 ? 1.872 35.969 25.297 1 77.19 98 ALA A C 1
ATOM 782 O O . ALA A 1 98 ? 1.611 36.688 26.281 1 77.19 98 ALA A O 1
ATOM 783 N N . SER A 1 99 ? 2.887 36.094 24.609 1 76.56 99 SER A N 1
ATOM 784 C CA . SER A 1 99 ? 3.898 37.062 24.984 1 76.56 99 SER A CA 1
ATOM 785 C C . SER A 1 99 ? 3.422 38.5 24.688 1 76.56 99 SER A C 1
ATOM 787 O O . SER A 1 99 ? 3.912 39.438 25.281 1 76.56 99 SER A O 1
ATOM 789 N N . LEU A 1 100 ? 2.494 38.656 23.828 1 64.69 100 LEU A N 1
ATOM 790 C CA . LEU A 1 100 ? 1.954 39.969 23.438 1 64.69 100 LEU A CA 1
ATOM 791 C C . LEU A 1 100 ? 0.843 40.406 24.391 1 64.69 100 LEU A C 1
ATOM 793 O O . LEU A 1 100 ? 0.498 41.594 24.469 1 64.69 100 LEU A O 1
ATOM 797 N N . ILE A 1 101 ? 0.207 39.531 25.047 1 57.84 101 ILE A N 1
ATOM 798 C CA . ILE A 1 101 ? -0.785 39.875 26.062 1 57.84 101 ILE A CA 1
ATOM 799 C C . ILE A 1 101 ? -0.097 40.094 27.406 1 57.84 101 ILE A C 1
ATOM 801 O O . ILE A 1 101 ? -0.445 41 28.156 1 57.84 101 ILE A O 1
ATOM 805 N N . MET B 1 1 ? 40 18.578 4.969 1 38.09 1 MET B N 1
ATOM 806 C CA . MET B 1 1 ? 39.375 17.312 5.344 1 38.09 1 MET B CA 1
ATOM 807 C C . MET B 1 1 ? 38.656 16.688 4.148 1 38.09 1 MET B C 1
ATOM 809 O O . MET B 1 1 ? 37.906 17.359 3.434 1 38.09 1 MET B O 1
ATOM 813 N N . PRO B 1 2 ? 39.031 15.57 3.463 1 43.44 2 PRO B N 1
ATOM 814 C CA . PRO B 1 2 ? 38.375 15.07 2.248 1 43.44 2 PRO B CA 1
ATOM 815 C C . PRO B 1 2 ? 36.875 14.984 2.373 1 43.44 2 PRO B C 1
ATOM 817 O O . PRO B 1 2 ? 36.344 14.836 3.48 1 43.44 2 PRO B O 1
ATOM 820 N N . ILE B 1 3 ? 36.062 15.734 1.618 1 43.94 3 ILE B N 1
ATOM 821 C CA . ILE B 1 3 ? 34.625 15.703 1.388 1 43.94 3 ILE B CA 1
ATOM 822 C C . ILE B 1 3 ? 34.094 14.289 1.617 1 43.94 3 ILE B C 1
ATOM 824 O O . ILE B 1 3 ? 34.625 13.328 1.062 1 43.94 3 ILE B O 1
ATOM 828 N N . CYS B 1 4 ? 33.688 13.938 2.904 1 42.25 4 CYS B N 1
ATOM 829 C CA . CYS B 1 4 ? 32.938 12.758 3.297 1 42.25 4 CYS B CA 1
ATOM 830 C C . CYS B 1 4 ? 32.094 12.234 2.135 1 42.25 4 CYS B C 1
ATOM 832 O O . CYS B 1 4 ? 31.141 12.883 1.706 1 42.25 4 CYS B O 1
ATOM 834 N N . LEU B 1 5 ? 32.594 11.93 1.027 1 44.19 5 LEU B N 1
ATOM 835 C CA . LEU B 1 5 ? 31.953 11.211 -0.069 1 44.19 5 LEU B CA 1
ATOM 836 C C . LEU B 1 5 ? 30.828 10.312 0.449 1 44.19 5 LEU B C 1
ATOM 838 O O . LEU B 1 5 ? 31.094 9.352 1.172 1 44.19 5 LEU B O 1
ATOM 842 N N . ASN B 1 6 ? 29.812 10.766 1.153 1 46.62 6 ASN B N 1
ATOM 843 C CA . ASN B 1 6 ? 28.594 10.055 1.555 1 46.62 6 ASN B CA 1
ATOM 844 C C . ASN B 1 6 ? 28.281 8.922 0.592 1 46.62 6 ASN B C 1
ATOM 846 O O . ASN B 1 6 ? 27.656 9.141 -0.447 1 46.62 6 ASN B O 1
ATOM 850 N N . SER B 1 7 ? 29.172 8.078 0.175 1 54.25 7 SER B N 1
ATOM 851 C CA . SER B 1 7 ? 29 6.934 -0.711 1 54.25 7 SER B CA 1
ATOM 852 C C . SER B 1 7 ? 27.75 6.148 -0.359 1 54.25 7 SER B C 1
ATOM 854 O O . SER B 1 7 ? 27.438 5.945 0.819 1 54.25 7 SER B O 1
ATOM 856 N N . MET B 1 8 ? 26.641 6.277 -1.056 1 62.47 8 MET B N 1
ATOM 857 C CA . MET B 1 8 ? 25.406 5.512 -0.892 1 62.47 8 MET B CA 1
ATOM 858 C C . MET B 1 8 ? 25.703 4.02 -0.809 1 62.47 8 MET B C 1
ATOM 860 O O . MET B 1 8 ? 25.906 3.363 -1.832 1 62.47 8 MET B O 1
ATOM 864 N N . GLU B 1 9 ? 26.359 3.547 0.258 1 86.81 9 GLU B N 1
ATOM 865 C CA . GLU B 1 9 ? 26.641 2.141 0.523 1 86.81 9 GLU B CA 1
ATOM 866 C C . GLU B 1 9 ? 25.391 1.289 0.388 1 86.81 9 GLU B C 1
ATOM 868 O O . GLU B 1 9 ? 24.312 1.689 0.834 1 86.81 9 GLU B O 1
ATOM 873 N N . THR B 1 10 ? 25.516 0.275 -0.609 1 89.88 10 THR B N 1
ATOM 874 C CA . THR B 1 10 ? 24.391 -0.632 -0.828 1 89.88 10 THR B CA 1
ATOM 875 C C . THR B 1 10 ? 24.703 -2.012 -0.247 1 89.88 10 THR B C 1
ATOM 877 O O . THR B 1 10 ? 25.859 -2.396 -0.118 1 89.88 10 THR B O 1
ATOM 880 N N . LEU B 1 11 ? 23.688 -2.605 0.329 1 93.56 11 LEU B N 1
ATOM 881 C CA . LEU B 1 11 ? 23.734 -3.977 0.824 1 93.56 11 LEU B CA 1
ATOM 882 C C . LEU B 1 11 ? 22.891 -4.895 -0.056 1 93.56 11 LEU B C 1
ATOM 884 O O . LEU B 1 11 ? 21.828 -4.496 -0.542 1 93.56 11 LEU B O 1
ATOM 888 N N . SER B 1 12 ? 23.453 -6.078 -0.228 1 95.06 12 SER B N 1
ATOM 889 C CA . SER B 1 12 ? 22.688 -7.125 -0.897 1 95.06 12 SER B CA 1
ATOM 890 C C . SER B 1 12 ? 21.891 -7.953 0.105 1 95.06 12 SER B C 1
ATOM 892 O O . SER B 1 12 ? 22.453 -8.539 1.029 1 95.06 12 SER B O 1
ATOM 894 N N . ILE B 1 13 ? 20.641 -7.906 -0.058 1 95.69 13 ILE B N 1
ATOM 895 C CA . ILE B 1 13 ? 19.812 -8.703 0.842 1 95.69 13 ILE B CA 1
ATOM 896 C C . ILE B 1 13 ? 18.938 -9.656 0.031 1 95.69 13 ILE B C 1
ATOM 898 O O . ILE B 1 13 ? 18.844 -9.531 -1.192 1 95.69 13 ILE B O 1
ATOM 902 N N . ARG B 1 14 ? 18.422 -10.688 0.792 1 96 14 ARG B N 1
ATOM 903 C CA . ARG B 1 14 ? 17.422 -11.602 0.249 1 96 14 ARG B CA 1
ATOM 904 C C . ARG B 1 14 ? 16.094 -11.469 0.991 1 96 14 ARG B C 1
ATOM 906 O O . ARG B 1 14 ? 16 -11.812 2.17 1 96 14 ARG B O 1
ATOM 913 N N . LEU B 1 15 ? 15.148 -11.008 0.27 1 96.75 15 LEU B N 1
ATOM 914 C CA . LEU B 1 15 ? 13.844 -10.781 0.881 1 96.75 15 LEU B CA 1
ATOM 915 C C . LEU B 1 15 ? 12.914 -11.961 0.637 1 96.75 15 LEU B C 1
ATOM 917 O O . LEU B 1 15 ? 12.703 -12.367 -0.509 1 96.75 15 LEU B O 1
ATOM 921 N N . LYS B 1 16 ? 12.445 -12.461 1.79 1 97.25 16 LYS B N 1
ATOM 922 C CA . LYS B 1 16 ? 11.508 -13.578 1.679 1 97.25 16 LYS B CA 1
ATOM 923 C C . LYS B 1 16 ? 10.062 -13.086 1.664 1 97.25 16 LYS B C 1
ATOM 925 O O . LYS B 1 16 ? 9.641 -12.367 2.57 1 97.25 16 LYS B O 1
ATOM 930 N N . ILE B 1 17 ? 9.352 -13.477 0.659 1 97.69 17 ILE B N 1
ATOM 931 C CA . ILE B 1 17 ? 7.918 -13.234 0.576 1 97.69 17 ILE B CA 1
ATOM 932 C C . ILE B 1 17 ? 7.191 -14.547 0.283 1 97.69 17 ILE B C 1
ATOM 934 O O . ILE B 1 17 ? 7.316 -15.102 -0.811 1 97.69 17 ILE B O 1
ATOM 938 N N . GLY B 1 18 ? 6.348 -14.875 1.282 1 94.81 18 GLY B N 1
ATOM 939 C CA . GLY B 1 18 ? 5.77 -16.203 1.146 1 94.81 18 GLY B CA 1
ATOM 940 C C . GLY B 1 18 ? 6.812 -17.297 1.059 1 94.81 18 GLY B C 1
ATOM 941 O O . GLY B 1 18 ? 7.652 -17.438 1.949 1 94.81 18 GLY B O 1
ATOM 942 N N . ASP B 1 19 ? 6.738 -18.062 0.009 1 93.62 19 ASP B N 1
ATOM 943 C CA . ASP B 1 19 ? 7.668 -19.172 -0.138 1 93.62 19 ASP B CA 1
ATOM 944 C C . ASP B 1 19 ? 8.797 -18.828 -1.108 1 93.62 19 ASP B C 1
ATOM 946 O O . ASP B 1 19 ? 9.555 -19.703 -1.52 1 93.62 19 ASP B O 1
ATOM 950 N N . ARG B 1 20 ? 8.867 -17.609 -1.422 1 96.19 20 ARG B N 1
ATOM 951 C CA . ARG B 1 20 ? 9.867 -17.188 -2.4 1 96.19 20 ARG B CA 1
ATOM 952 C C . ARG B 1 20 ? 10.852 -16.203 -1.783 1 96.19 20 ARG B C 1
ATOM 954 O O . ARG B 1 20 ? 10.539 -15.531 -0.799 1 96.19 20 ARG B O 1
ATOM 961 N N . GLU B 1 21 ? 11.977 -16.281 -2.355 1 96.94 21 GLU B N 1
ATOM 962 C CA . GLU B 1 21 ? 13.031 -15.352 -1.947 1 96.94 21 GLU B CA 1
ATOM 963 C C . GLU B 1 21 ? 13.477 -14.469 -3.111 1 96.94 21 GLU B C 1
ATOM 965 O O . GLU B 1 21 ? 13.625 -14.953 -4.238 1 96.94 21 GLU B O 1
ATOM 970 N N . TYR B 1 22 ? 13.703 -13.195 -2.805 1 95.69 22 TYR B N 1
ATOM 971 C CA . TYR B 1 22 ? 14.055 -12.219 -3.832 1 95.69 22 TYR B CA 1
ATOM 972 C C . TYR B 1 22 ? 15.336 -11.484 -3.473 1 95.69 22 TYR B C 1
ATOM 974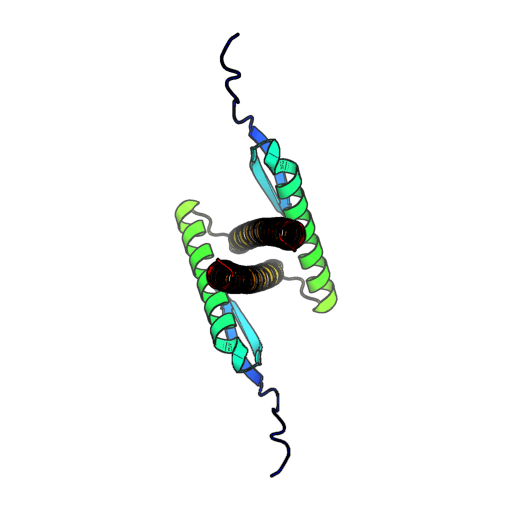 O O . TYR B 1 22 ? 15.367 -10.703 -2.516 1 95.69 22 TYR B O 1
ATOM 982 N N . PRO B 1 23 ? 16.375 -11.734 -4.215 1 95.88 23 PRO B N 1
ATOM 983 C CA . PRO B 1 23 ? 17.594 -10.945 -3.992 1 95.88 23 PRO B CA 1
ATOM 984 C C . PRO B 1 23 ? 17.453 -9.5 -4.461 1 95.88 23 PRO B C 1
ATOM 986 O O . PRO B 1 23 ? 16.859 -9.242 -5.512 1 95.88 23 PRO B O 1
ATOM 989 N N . MET B 1 24 ? 17.906 -8.641 -3.529 1 93.94 24 MET B N 1
ATOM 990 C CA . MET B 1 24 ? 17.844 -7.238 -3.949 1 93.94 24 MET B CA 1
ATOM 991 C C . MET B 1 24 ? 18.953 -6.426 -3.279 1 93.94 24 MET B C 1
ATOM 993 O O . MET B 1 24 ? 19.5 -6.836 -2.252 1 93.94 24 MET B O 1
ATOM 997 N N . LYS B 1 25 ? 19.297 -5.371 -3.996 1 93.94 25 LYS B N 1
ATOM 998 C CA . LYS B 1 25 ? 20.25 -4.402 -3.443 1 93.94 25 LYS B CA 1
ATOM 999 C C . LYS B 1 25 ? 19.516 -3.195 -2.859 1 93.94 25 LYS B C 1
ATOM 1001 O O . LYS B 1 25 ? 18.625 -2.625 -3.506 1 93.94 25 LYS B O 1
ATOM 1006 N N . VAL B 1 26 ? 19.891 -2.902 -1.606 1 93.44 26 VAL B N 1
ATOM 1007 C CA . VAL B 1 26 ? 19.219 -1.783 -0.961 1 93.44 26 VAL B CA 1
ATOM 1008 C C . VAL B 1 26 ? 20.234 -0.88 -0.281 1 93.44 26 VAL B C 1
ATOM 1010 O O . VAL B 1 26 ? 21.328 -1.328 0.074 1 93.44 26 VAL B O 1
ATOM 1013 N N . LYS B 1 27 ? 19.906 0.455 -0.163 1 94 27 LYS B N 1
ATOM 1014 C CA . LYS B 1 27 ? 20.719 1.345 0.661 1 94 27 LYS B CA 1
ATOM 1015 C C . LYS B 1 27 ? 20.75 0.875 2.111 1 94 27 LYS B C 1
ATOM 1017 O O . LYS B 1 27 ? 19.734 0.427 2.646 1 94 27 LYS B O 1
ATOM 1022 N N . THR B 1 28 ? 21.891 1.015 2.678 1 94.12 28 THR B N 1
ATOM 1023 C CA . THR B 1 28 ? 22.094 0.579 4.055 1 94.12 28 THR B CA 1
ATOM 1024 C C . THR B 1 28 ? 21.078 1.232 4.984 1 94.12 28 THR B C 1
ATOM 1026 O O . THR B 1 28 ? 20.578 0.597 5.918 1 94.12 28 THR B O 1
ATOM 1029 N N . GLU B 1 29 ? 20.703 2.451 4.758 1 92.19 29 GLU B N 1
ATOM 1030 C CA . GLU B 1 29 ? 19.781 3.195 5.621 1 92.19 29 GLU B CA 1
ATOM 1031 C C . GLU B 1 29 ? 18.344 2.711 5.453 1 92.19 29 GLU B C 1
ATOM 1033 O O . GLU B 1 29 ? 17.5 2.938 6.324 1 92.19 29 GLU B O 1
ATOM 1038 N N . ASP B 1 30 ? 18.078 1.93 4.379 1 93.31 30 ASP B N 1
ATOM 1039 C CA . ASP B 1 30 ? 16.719 1.494 4.082 1 93.31 30 ASP B CA 1
ATOM 1040 C C . ASP B 1 30 ? 16.516 0.024 4.441 1 93.31 30 ASP B C 1
ATOM 1042 O O . ASP B 1 30 ? 15.391 -0.482 4.41 1 93.31 30 ASP B O 1
ATOM 1046 N N . GLU B 1 31 ? 17.531 -0.611 4.801 1 94.38 31 GLU B N 1
ATOM 1047 C CA . GLU B 1 31 ? 17.516 -2.057 5.004 1 94.38 31 GLU B CA 1
ATOM 1048 C C . GLU B 1 31 ? 16.438 -2.449 6.023 1 94.38 31 GLU B C 1
ATOM 1050 O O . GLU B 1 31 ? 15.656 -3.363 5.781 1 94.38 31 GLU B O 1
ATOM 1055 N N . ALA B 1 32 ? 16.531 -1.79 7.176 1 95.38 32 ALA B N 1
ATOM 1056 C CA . ALA B 1 32 ? 15.578 -2.113 8.242 1 95.38 32 ALA B CA 1
ATOM 1057 C C . ALA B 1 32 ? 14.141 -1.963 7.762 1 95.38 32 ALA B C 1
ATOM 1059 O O . ALA B 1 32 ? 13.297 -2.818 8.039 1 95.38 32 ALA B O 1
ATOM 1060 N N . LYS B 1 33 ? 13.875 -0.918 7.031 1 96.12 33 LYS B N 1
ATOM 1061 C CA . LYS B 1 33 ? 12.547 -0.639 6.508 1 96.12 33 LYS B CA 1
ATOM 1062 C C . LYS B 1 33 ? 12.109 -1.716 5.516 1 96.12 33 LYS B C 1
ATOM 1064 O O . LYS B 1 33 ? 10.961 -2.168 5.551 1 96.12 33 LYS B O 1
ATOM 1069 N N . ILE B 1 34 ? 12.984 -2.145 4.715 1 96.5 34 ILE B N 1
ATOM 1070 C CA . ILE B 1 34 ? 12.703 -3.133 3.682 1 96.5 34 ILE B CA 1
ATOM 1071 C C . ILE B 1 34 ? 12.422 -4.488 4.324 1 96.5 34 ILE B C 1
ATOM 1073 O O . ILE B 1 34 ? 11.469 -5.176 3.947 1 96.5 34 ILE B O 1
ATOM 1077 N N . ARG B 1 35 ? 13.172 -4.836 5.273 1 97.44 35 ARG B N 1
ATOM 1078 C CA . ARG B 1 35 ? 12.953 -6.09 5.992 1 97.44 35 ARG B CA 1
ATOM 1079 C C . ARG B 1 35 ? 11.625 -6.066 6.742 1 97.44 35 ARG B C 1
ATOM 1081 O O . ARG B 1 35 ? 10.93 -7.082 6.812 1 97.44 35 ARG B O 1
ATOM 1088 N N . LEU B 1 36 ? 11.391 -4.934 7.312 1 97.62 36 LEU B N 1
ATOM 1089 C CA . LEU B 1 36 ? 10.125 -4.785 8.016 1 97.62 36 LEU B CA 1
ATOM 1090 C C . LEU B 1 36 ? 8.945 -4.914 7.047 1 97.62 36 LEU B C 1
ATOM 1092 O O . LEU B 1 36 ? 7.938 -5.539 7.371 1 97.62 36 LEU B O 1
ATOM 1096 N N . ALA B 1 37 ? 9.062 -4.316 5.93 1 96.75 37 ALA B N 1
ATOM 1097 C CA . ALA B 1 37 ? 8.039 -4.445 4.895 1 96.75 37 ALA B CA 1
ATOM 1098 C C . ALA B 1 37 ? 7.789 -5.91 4.559 1 96.75 37 ALA B C 1
ATOM 1100 O O . ALA B 1 37 ? 6.637 -6.348 4.484 1 96.75 37 ALA B O 1
ATOM 1101 N N . GLY B 1 38 ? 8.859 -6.66 4.32 1 97.88 38 GLY B N 1
ATOM 1102 C CA . GLY B 1 38 ? 8.734 -8.086 4.055 1 97.88 38 GLY B CA 1
ATOM 1103 C C . GLY B 1 38 ? 8.008 -8.836 5.156 1 97.88 38 GLY B C 1
ATOM 1104 O O . GLY B 1 38 ? 7.137 -9.664 4.879 1 97.88 38 GLY B O 1
ATOM 1105 N N . LYS B 1 39 ? 8.414 -8.5 6.336 1 98 39 LYS B N 1
ATOM 1106 C CA . LYS B 1 39 ? 7.773 -9.125 7.488 1 98 39 LYS B CA 1
ATOM 1107 C C . LYS B 1 39 ? 6.277 -8.828 7.52 1 98 39 LYS B C 1
ATOM 1109 O O . LYS B 1 39 ? 5.465 -9.727 7.766 1 98 39 LYS B O 1
ATOM 1114 N N . MET B 1 40 ? 5.922 -7.668 7.309 1 98 40 MET B N 1
ATOM 1115 C CA . MET B 1 40 ? 4.523 -7.25 7.348 1 98 40 MET B CA 1
ATOM 1116 C C . MET B 1 40 ? 3.715 -7.949 6.262 1 98 40 MET B C 1
ATOM 1118 O O . MET B 1 40 ? 2.566 -8.336 6.488 1 98 40 MET B O 1
ATOM 1122 N N . ILE B 1 41 ? 4.262 -8.062 5.121 1 98.25 41 ILE B N 1
ATOM 1123 C CA . ILE B 1 41 ? 3.592 -8.758 4.027 1 98.25 41 ILE B CA 1
ATOM 1124 C C . ILE B 1 41 ? 3.334 -10.211 4.422 1 98.25 41 ILE B C 1
ATOM 1126 O O . ILE B 1 41 ? 2.225 -10.719 4.25 1 98.25 41 ILE B O 1
ATOM 1130 N N . ASN B 1 42 ? 4.367 -10.852 4.953 1 98.38 42 ASN B N 1
ATOM 1131 C CA . ASN B 1 42 ? 4.23 -12.25 5.352 1 98.38 42 ASN B CA 1
ATOM 1132 C C . ASN B 1 42 ? 3.203 -12.414 6.469 1 98.38 42 ASN B C 1
ATOM 1134 O O . ASN B 1 42 ? 2.467 -13.398 6.504 1 98.38 42 ASN B O 1
ATOM 1138 N N . ASP B 1 43 ? 3.199 -11.445 7.355 1 98.31 43 ASP B N 1
ATOM 1139 C CA . ASP B 1 43 ? 2.188 -11.469 8.406 1 98.31 43 ASP B CA 1
ATOM 1140 C C . ASP B 1 43 ? 0.782 -11.375 7.82 1 98.31 43 ASP B C 1
ATOM 1142 O O . ASP B 1 43 ? -0.133 -12.062 8.273 1 98.31 43 ASP B O 1
ATOM 1146 N N . LYS B 1 44 ? 0.629 -10.555 6.82 1 97.19 44 LYS B N 1
ATOM 1147 C CA . LYS B 1 44 ? -0.668 -10.406 6.168 1 97.19 44 LYS B CA 1
ATOM 1148 C C . LYS B 1 44 ? -1.049 -11.672 5.406 1 97.19 44 LYS B C 1
ATOM 1150 O O . LYS B 1 44 ? -2.211 -12.078 5.418 1 97.19 44 LYS B O 1
ATOM 1155 N N . LEU B 1 45 ? -0.112 -12.195 4.742 1 97.75 45 LEU B N 1
ATOM 1156 C CA . LEU B 1 45 ? -0.358 -13.453 4.039 1 97.75 45 LEU B CA 1
ATOM 1157 C C . LEU B 1 45 ? -0.873 -14.523 5 1 97.75 45 LEU B C 1
ATOM 1159 O O . LEU B 1 45 ? -1.851 -15.211 4.699 1 97.75 45 LEU B O 1
ATOM 1163 N N . LYS B 1 46 ? -0.18 -14.641 6.078 1 97.25 46 LYS B N 1
ATOM 1164 C CA . LYS B 1 46 ? -0.565 -15.617 7.09 1 97.25 46 LYS B CA 1
ATOM 1165 C C . LYS B 1 46 ? -1.968 -15.336 7.621 1 97.25 46 LYS B C 1
ATOM 1167 O O . LYS B 1 46 ? -2.789 -16.25 7.738 1 97.25 46 LYS B O 1
ATOM 1172 N N . LYS B 1 47 ? -2.182 -14.156 7.949 1 97.06 47 LYS B N 1
ATOM 1173 C CA . LYS B 1 47 ? -3.482 -13.742 8.461 1 97.06 47 LYS B CA 1
ATOM 1174 C C . LYS B 1 47 ? -4.598 -14.094 7.488 1 97.06 47 LYS B C 1
ATOM 1176 O O . LYS B 1 47 ? -5.617 -14.664 7.883 1 97.06 47 LYS B O 1
ATOM 1181 N N . TYR B 1 48 ? -4.441 -13.773 6.223 1 96.44 48 TYR B N 1
ATOM 1182 C CA . TYR B 1 48 ? -5.465 -14.008 5.211 1 96.44 48 TYR B CA 1
ATOM 1183 C C . TYR B 1 48 ? -5.648 -15.5 4.961 1 96.44 48 TYR B C 1
ATOM 1185 O O . TYR B 1 48 ? -6.766 -15.961 4.719 1 96.44 48 TYR B O 1
ATOM 1193 N N . ARG B 1 49 ? -4.562 -16.203 4.945 1 96.31 49 ARG B N 1
ATOM 1194 C CA . ARG B 1 49 ? -4.656 -17.656 4.82 1 96.31 49 ARG B CA 1
ATOM 1195 C C . ARG B 1 49 ? -5.523 -18.234 5.93 1 96.31 49 ARG B C 1
ATOM 1197 O O . ARG B 1 49 ? -6.375 -19.094 5.672 1 96.31 49 ARG B O 1
ATOM 1204 N N . GLU B 1 50 ? -5.285 -17.844 7.125 1 96.19 50 GLU B N 1
ATOM 1205 C CA . GLU B 1 50 ? -6.016 -18.344 8.281 1 96.19 50 GLU B CA 1
ATOM 1206 C C . GLU B 1 50 ? -7.473 -17.891 8.258 1 96.19 50 GLU B C 1
ATOM 1208 O O . GLU B 1 50 ? -8.375 -18.641 8.609 1 96.19 50 GLU B O 1
ATOM 1213 N N . GLU B 1 51 ? -7.668 -16.75 7.855 1 94 51 GLU B N 1
ATOM 1214 C CA . GLU B 1 51 ? -9 -16.141 7.883 1 94 51 GLU B CA 1
ATOM 1215 C C . GLU B 1 51 ? -9.883 -16.703 6.777 1 94 51 GLU B C 1
ATOM 1217 O O . GLU B 1 51 ? -11.086 -16.891 6.973 1 94 51 GLU B O 1
ATOM 1222 N N . PHE B 1 52 ? -9.32 -16.938 5.668 1 93.25 52 PHE B N 1
ATOM 1223 C CA . PHE B 1 52 ? -10.141 -17.297 4.516 1 93.25 52 PHE B CA 1
ATOM 1224 C C . PHE B 1 52 ? -9.867 -18.734 4.086 1 93.25 52 PHE B C 1
ATOM 1226 O O . PHE B 1 52 ? -10.562 -19.281 3.219 1 93.25 52 PHE B O 1
ATOM 1233 N N . GLY B 1 53 ? -8.867 -19.359 4.609 1 93.19 53 GLY B N 1
ATOM 1234 C CA . GLY B 1 53 ? -8.531 -20.734 4.277 1 93.19 53 GLY B CA 1
ATOM 1235 C C . GLY B 1 53 ? -7.996 -20.891 2.865 1 93.19 53 GLY B C 1
ATOM 1236 O O . GLY B 1 53 ? -8.211 -21.922 2.227 1 93.19 53 GLY B O 1
ATOM 1237 N N . LEU B 1 54 ? -7.508 -19.812 2.328 1 90.81 54 LEU B N 1
ATOM 1238 C CA . LEU B 1 54 ? -6.945 -19.812 0.982 1 90.81 54 LEU B CA 1
ATOM 1239 C C . LEU B 1 54 ? -5.531 -20.391 0.989 1 90.81 54 LEU B C 1
ATOM 1241 O O . LEU B 1 54 ? -4.758 -20.141 1.915 1 90.81 54 LEU B O 1
ATOM 1245 N N . ASP B 1 55 ? -5.227 -21.172 0.026 1 91.44 55 ASP B N 1
ATOM 1246 C CA . ASP B 1 55 ? -3.879 -21.734 -0.066 1 91.44 55 ASP B CA 1
ATOM 1247 C C . ASP B 1 55 ? -3.168 -21.234 -1.324 1 91.44 55 ASP B C 1
ATOM 1249 O O . ASP B 1 55 ? -1.944 -21.344 -1.436 1 91.44 55 ASP B O 1
ATOM 1253 N N . ASP B 1 56 ? -3.938 -20.672 -2.221 1 95.25 56 ASP B N 1
ATOM 1254 C CA . ASP B 1 56 ? -3.352 -20.188 -3.467 1 95.25 56 ASP B CA 1
ATOM 1255 C C . ASP B 1 56 ? -2.516 -18.938 -3.232 1 95.25 56 ASP B C 1
ATOM 1257 O O . ASP B 1 56 ? -3.045 -17.906 -2.826 1 95.25 56 ASP B O 1
ATOM 1261 N N . LYS B 1 57 ? -1.294 -19.047 -3.539 1 95.25 57 LYS B N 1
ATOM 1262 C CA . LYS B 1 57 ? -0.333 -17.984 -3.238 1 95.25 57 LYS B CA 1
ATOM 1263 C C . LYS B 1 57 ? -0.621 -16.734 -4.059 1 95.25 57 LYS B C 1
ATOM 1265 O O . LYS B 1 57 ? -0.437 -15.617 -3.576 1 95.25 57 LYS B O 1
ATOM 1270 N N . GLN B 1 58 ? -0.974 -16.953 -5.277 1 95.38 58 GLN B N 1
ATOM 1271 C CA . GLN B 1 58 ? -1.316 -15.82 -6.121 1 95.38 58 GLN B CA 1
ATOM 1272 C C . GLN B 1 58 ? -2.51 -15.055 -5.555 1 95.38 58 GLN B C 1
ATOM 1274 O O . GLN B 1 58 ? -2.5 -13.82 -5.512 1 95.38 58 GLN B O 1
ATOM 1279 N N . ASP B 1 59 ? -3.525 -15.789 -5.082 1 96.81 59 ASP B N 1
ATOM 1280 C CA . ASP B 1 59 ? -4.711 -15.148 -4.512 1 96.81 59 ASP B CA 1
ATOM 1281 C C . ASP B 1 59 ? -4.363 -14.391 -3.236 1 96.81 59 ASP B C 1
ATOM 1283 O O . ASP B 1 59 ? -4.816 -13.258 -3.039 1 96.81 59 ASP B O 1
ATOM 1287 N N . LEU B 1 60 ? -3.621 -15.016 -2.455 1 97.56 60 LEU B N 1
ATOM 1288 C CA . LEU B 1 60 ? -3.215 -14.391 -1.203 1 97.56 60 LEU B CA 1
ATOM 1289 C C . LEU B 1 60 ? -2.426 -13.109 -1.468 1 97.56 60 LEU B C 1
ATOM 1291 O O . LEU B 1 60 ? -2.66 -12.086 -0.821 1 97.56 60 LEU B O 1
ATOM 1295 N N . LEU B 1 61 ? -1.515 -13.156 -2.422 1 97.62 61 LEU B N 1
ATOM 1296 C CA . LEU B 1 61 ? -0.703 -11.992 -2.764 1 97.62 61 LEU B CA 1
ATOM 1297 C C . LEU B 1 61 ? -1.563 -10.883 -3.367 1 97.62 61 LEU B C 1
ATOM 1299 O O . LEU B 1 61 ? -1.334 -9.703 -3.109 1 97.62 61 LEU B O 1
ATOM 1303 N N . ALA B 1 62 ? -2.52 -11.289 -4.156 1 97.56 62 ALA B N 1
ATOM 1304 C CA . ALA B 1 62 ? -3.439 -10.312 -4.727 1 97.56 62 ALA B CA 1
ATOM 1305 C C . ALA B 1 62 ? -4.219 -9.586 -3.633 1 97.56 62 ALA B C 1
ATOM 1307 O O . ALA B 1 62 ? -4.402 -8.375 -3.695 1 97.56 62 ALA B O 1
ATOM 1308 N N . MET B 1 63 ? -4.641 -10.297 -2.641 1 96.81 63 MET B N 1
ATOM 1309 C CA . MET B 1 63 ? -5.367 -9.719 -1.513 1 96.81 63 MET B CA 1
ATOM 1310 C C . MET B 1 63 ? -4.488 -8.75 -0.734 1 96.81 63 MET B C 1
ATOM 1312 O O . MET B 1 63 ? -4.93 -7.656 -0.378 1 96.81 63 MET B O 1
ATOM 1316 N N . VAL B 1 64 ? -3.301 -9.164 -0.495 1 97.5 64 VAL B N 1
ATOM 1317 C CA . VAL B 1 64 ? -2.369 -8.305 0.228 1 97.5 64 VAL B CA 1
ATOM 1318 C C . VAL B 1 64 ? -2.092 -7.043 -0.585 1 97.5 64 VAL B C 1
ATOM 1320 O O . VAL B 1 64 ? -2.092 -5.934 -0.044 1 97.5 64 VAL B O 1
ATOM 1323 N N . ALA B 1 65 ? -1.815 -7.195 -1.857 1 97.62 65 ALA B N 1
ATOM 1324 C CA . ALA B 1 65 ? -1.571 -6.055 -2.734 1 97.62 65 ALA B CA 1
ATOM 1325 C C . ALA B 1 65 ? -2.756 -5.094 -2.725 1 97.62 65 ALA B C 1
ATOM 1327 O O . ALA B 1 65 ? -2.574 -3.877 -2.615 1 97.62 65 ALA B O 1
ATOM 1328 N N . PHE B 1 66 ? -3.92 -5.637 -2.811 1 97.19 66 PHE B N 1
ATOM 1329 C CA . PHE B 1 66 ? -5.137 -4.836 -2.795 1 97.19 66 PHE B CA 1
ATOM 1330 C C . PHE B 1 66 ? -5.27 -4.078 -1.479 1 97.19 66 PHE B C 1
ATOM 1332 O O . PHE B 1 66 ? -5.512 -2.869 -1.476 1 97.19 66 PHE B O 1
ATOM 1339 N N . ASP B 1 67 ? -5.102 -4.75 -0.398 1 96.12 67 ASP B N 1
ATOM 1340 C CA . ASP B 1 67 ? -5.188 -4.137 0.924 1 96.12 67 ASP B CA 1
ATOM 1341 C C . ASP B 1 67 ? -4.172 -3.01 1.075 1 96.12 67 ASP B C 1
ATOM 1343 O O . ASP B 1 67 ? -4.496 -1.942 1.602 1 96.12 67 ASP B O 1
ATOM 1347 N N . CYS B 1 68 ? -3.021 -3.26 0.609 1 95.5 68 CYS B N 1
ATOM 1348 C CA . CYS B 1 68 ? -1.966 -2.258 0.704 1 95.5 68 CYS B CA 1
ATOM 1349 C C . CYS B 1 68 ? -2.283 -1.048 -0.167 1 95.5 68 CYS B C 1
ATOM 1351 O O . CYS B 1 68 ? -2.037 0.092 0.232 1 95.5 68 CYS B O 1
ATOM 1353 N N . MET B 1 69 ? -2.756 -1.307 -1.324 1 96.88 69 MET B N 1
ATOM 1354 C CA . MET B 1 69 ? -3.117 -0.23 -2.242 1 96.88 69 MET B CA 1
ATOM 1355 C C . MET B 1 69 ? -4.199 0.66 -1.638 1 96.88 69 MET B C 1
ATOM 1357 O O . MET B 1 69 ? -4.07 1.886 -1.635 1 96.88 69 MET B O 1
ATOM 1361 N N . VAL B 1 70 ? -5.207 0.073 -1.099 1 95.12 70 VAL B N 1
ATOM 1362 C CA . VAL B 1 70 ? -6.316 0.806 -0.493 1 95.12 70 VAL B CA 1
ATOM 1363 C C . VAL B 1 70 ? -5.812 1.609 0.703 1 95.12 70 VAL B C 1
ATOM 1365 O O . VAL B 1 70 ? -6.156 2.783 0.86 1 95.12 70 VAL B O 1
ATOM 1368 N N . GLN B 1 71 ? -4.969 0.965 1.489 1 93.25 71 GLN B N 1
ATOM 1369 C CA . GLN B 1 71 ? -4.391 1.644 2.645 1 93.25 71 GLN B CA 1
ATOM 1370 C C . GLN B 1 71 ? -3.584 2.865 2.219 1 93.25 71 GLN B C 1
ATOM 1372 O O . GLN B 1 71 ? -3.676 3.926 2.842 1 93.25 71 GLN B O 1
ATOM 1377 N N . SER B 1 72 ? -2.783 2.664 1.236 1 93.56 72 SER B N 1
ATOM 1378 C CA . SER B 1 72 ? -1.963 3.76 0.731 1 93.56 72 SER B CA 1
ATOM 1379 C C . SER B 1 72 ? -2.828 4.922 0.25 1 93.56 72 SER B C 1
ATOM 1381 O O . SER B 1 72 ? -2.516 6.086 0.512 1 93.56 72 SER B O 1
ATOM 1383 N N . MET B 1 73 ? -3.916 4.617 -0.416 1 92.56 73 MET B N 1
ATOM 1384 C CA . MET B 1 73 ? -4.828 5.629 -0.936 1 92.56 73 MET B CA 1
ATOM 1385 C C . MET B 1 73 ? -5.508 6.387 0.201 1 92.56 73 MET B C 1
ATOM 1387 O O . MET B 1 73 ? -5.656 7.605 0.137 1 92.56 73 MET B O 1
ATOM 1391 N N . GLU B 1 74 ? -5.875 5.703 1.206 1 90.38 74 GLU B N 1
ATOM 1392 C CA . GLU B 1 74 ? -6.508 6.324 2.369 1 90.38 74 GLU B CA 1
ATOM 1393 C C . GLU B 1 74 ? -5.539 7.258 3.09 1 90.38 74 GLU B C 1
ATOM 1395 O O . GLU B 1 74 ? -5.922 8.352 3.506 1 90.38 74 GLU B O 1
ATOM 1400 N N . GLN B 1 75 ? -4.316 6.785 3.207 1 90.25 75 GLN B N 1
ATOM 1401 C CA . GLN B 1 75 ? -3.305 7.59 3.883 1 90.25 75 GLN B CA 1
ATOM 1402 C C . GLN B 1 75 ? -2.998 8.859 3.096 1 90.25 75 GLN B C 1
ATOM 1404 O O . GLN B 1 75 ? -2.744 9.914 3.684 1 90.25 75 GLN B O 1
ATOM 1409 N N . ASN B 1 76 ? -3 8.703 1.816 1 89.25 76 ASN B N 1
ATOM 1410 C CA . ASN B 1 76 ? -2.797 9.875 0.968 1 89.25 76 ASN B CA 1
ATOM 1411 C C . ASN B 1 76 ? -3.91 10.898 1.153 1 89.25 76 ASN B C 1
ATOM 1413 O O . ASN B 1 76 ? -3.658 12.109 1.139 1 89.25 76 ASN B O 1
ATOM 1417 N N . GLU B 1 77 ? -5.098 10.453 1.303 1 87 77 GLU B N 1
ATOM 1418 C CA . GLU B 1 77 ? -6.234 11.344 1.53 1 87 77 GLU B CA 1
ATOM 1419 C C . GLU B 1 77 ? -6.109 12.062 2.869 1 87 77 GLU B C 1
ATOM 1421 O O . GLU B 1 77 ? -6.422 13.25 2.971 1 87 77 GLU B O 1
ATOM 1426 N N . ILE B 1 78 ? -5.695 11.367 3.797 1 84.25 78 ILE B N 1
ATOM 1427 C CA . ILE B 1 78 ? -5.512 11.93 5.133 1 84.25 78 ILE B CA 1
ATOM 1428 C C . ILE B 1 78 ? -4.438 13.016 5.094 1 84.25 78 ILE B C 1
ATOM 1430 O O . ILE B 1 78 ? -4.613 14.094 5.656 1 84.25 78 ILE B O 1
ATOM 1434 N N . ASN B 1 79 ? -3.414 12.688 4.41 1 84.12 79 ASN B N 1
ATOM 1435 C CA . ASN B 1 79 ? -2.334 13.664 4.281 1 84.12 79 ASN B CA 1
ATOM 1436 C C . ASN B 1 79 ? -2.811 14.945 3.604 1 84.12 79 ASN B C 1
ATOM 1438 O O . ASN B 1 79 ? -2.443 16.047 4.02 1 84.12 79 ASN B O 1
ATOM 1442 N N . ALA B 1 80 ? -3.586 14.766 2.645 1 83.81 80 ALA B N 1
ATOM 1443 C CA . ALA B 1 80 ? -4.098 15.914 1.908 1 83.81 80 ALA B CA 1
ATOM 1444 C C . ALA B 1 80 ? -5.035 16.75 2.779 1 83.81 80 ALA B C 1
ATOM 1446 O O . ALA B 1 80 ? -4.973 17.984 2.764 1 83.81 80 ALA B O 1
ATOM 1447 N N . GLU B 1 81 ? -5.828 16.125 3.582 1 82 81 GLU B N 1
ATOM 1448 C CA . GLU B 1 81 ? -6.762 16.812 4.465 1 82 81 GLU B CA 1
ATOM 1449 C C . GLU B 1 81 ? -6.031 17.516 5.602 1 82 81 GLU B C 1
ATOM 1451 O O . GLU B 1 81 ? -6.371 18.656 5.961 1 82 81 GLU B O 1
ATOM 1456 N N . ASP B 1 82 ? -5.105 16.828 6.07 1 81.5 82 ASP B N 1
ATOM 1457 C CA . ASP B 1 82 ? -4.32 17.406 7.152 1 81.5 82 ASP B CA 1
ATOM 1458 C C . ASP B 1 82 ? -3.578 18.656 6.684 1 81.5 82 ASP B C 1
ATOM 1460 O O . ASP B 1 82 ? -3.518 19.656 7.402 1 81.5 82 ASP B O 1
ATOM 1464 N N . SER B 1 83 ? -3.041 18.5 5.602 1 80.06 83 SER B N 1
ATOM 1465 C CA . SER B 1 83 ? -2.33 19.641 5.051 1 80.06 83 SER B CA 1
ATOM 1466 C C . SER B 1 83 ? -3.266 20.828 4.859 1 80.06 83 SER B C 1
ATOM 1468 O O . SER B 1 83 ? -2.898 21.969 5.152 1 80.06 83 SER B O 1
ATOM 1470 N N . LYS B 1 84 ? -4.473 20.609 4.43 1 82.88 84 LYS B N 1
ATOM 1471 C CA . LYS B 1 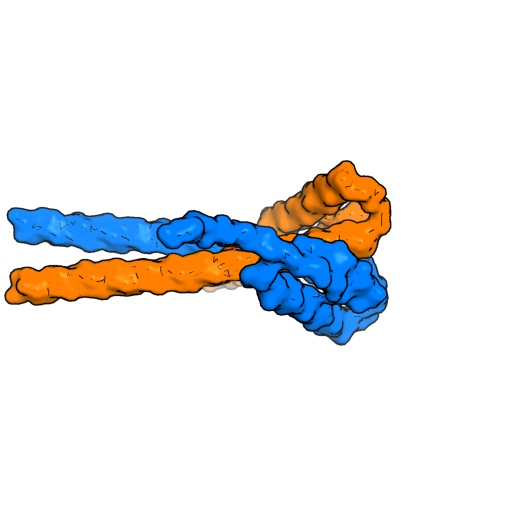84 ? -5.465 21.656 4.23 1 82.88 84 LYS B CA 1
ATOM 1472 C C . LYS B 1 84 ? -5.891 22.266 5.562 1 82.88 84 LYS B C 1
ATOM 1474 O O . LYS B 1 84 ? -6.035 23.484 5.668 1 82.88 84 LYS B O 1
ATOM 1479 N N . LEU B 1 85 ? -6.129 21.406 6.457 1 78.62 85 LEU B N 1
ATOM 1480 C CA . LEU B 1 85 ? -6.527 21.875 7.781 1 78.62 85 LEU B CA 1
ATOM 1481 C C . LEU B 1 85 ? -5.434 22.734 8.406 1 78.62 85 LEU B C 1
ATOM 1483 O O . LEU B 1 85 ? -5.723 23.781 8.992 1 78.62 85 LEU B O 1
ATOM 1487 N N . VAL B 1 86 ? -4.293 22.297 8.227 1 75.69 86 VAL B N 1
ATOM 1488 C CA . VAL B 1 86 ? -3.145 23.016 8.75 1 75.69 86 VAL B CA 1
ATOM 1489 C C . VAL B 1 86 ? -3.057 24.391 8.094 1 75.69 86 VAL B C 1
ATOM 1491 O O . VAL B 1 86 ? -2.887 25.406 8.773 1 75.69 86 VAL B O 1
ATOM 1494 N N . LYS B 1 87 ? -3.182 24.438 6.902 1 80.5 87 LYS B N 1
ATOM 1495 C CA . LYS B 1 87 ? -3.129 25.703 6.156 1 80.5 87 LYS B CA 1
ATOM 1496 C C . LYS B 1 87 ? -4.246 26.641 6.594 1 80.5 87 LYS B C 1
ATOM 1498 O O . LYS B 1 87 ? -4.012 27.828 6.805 1 80.5 87 LYS B O 1
ATOM 1503 N N . SER B 1 88 ? -5.387 26.078 6.773 1 84.5 88 SER B N 1
ATOM 1504 C CA . SER B 1 88 ? -6.531 26.891 7.184 1 84.5 88 SER B CA 1
ATOM 1505 C C . SER B 1 88 ? -6.324 27.484 8.578 1 84.5 88 SER B C 1
ATOM 1507 O O . SER B 1 88 ? -6.648 28.641 8.82 1 84.5 88 SER B O 1
ATOM 1509 N N . LYS B 1 89 ? -5.82 26.688 9.43 1 78.75 89 LYS B N 1
ATOM 1510 C CA . LYS B 1 89 ? -5.586 27.156 10.797 1 78.75 89 LYS B CA 1
ATOM 1511 C C . LYS B 1 89 ? -4.492 28.219 10.836 1 78.75 89 LYS B C 1
ATOM 1513 O O . LYS B 1 89 ? -4.602 29.188 11.578 1 78.75 89 LYS B O 1
ATOM 1518 N N . ILE B 1 90 ? -3.516 28.062 10.117 1 74.25 90 ILE B N 1
ATOM 1519 C CA . ILE B 1 90 ? -2.428 29.031 10.016 1 74.25 90 ILE B CA 1
ATOM 1520 C C . ILE B 1 90 ? -2.965 30.359 9.492 1 74.25 90 ILE B C 1
ATOM 1522 O O . ILE B 1 90 ? -2.615 31.422 10.008 1 74.25 90 ILE B O 1
ATOM 1526 N N . ILE B 1 91 ? -3.793 30.328 8.547 1 80.94 91 ILE B N 1
ATOM 1527 C CA . ILE B 1 91 ? -4.395 31.516 7.961 1 80.94 91 ILE B CA 1
ATOM 1528 C C . ILE B 1 91 ? -5.281 32.219 8.992 1 80.94 91 ILE B C 1
ATOM 1530 O O . ILE B 1 91 ? -5.23 33.438 9.133 1 80.94 91 ILE B O 1
ATOM 1534 N N . GLN B 1 92 ? -6.043 31.406 9.633 1 80.62 92 GLN B N 1
ATOM 1535 C CA . GLN B 1 92 ? -6.91 31.969 10.664 1 80.62 92 GLN B CA 1
ATOM 1536 C C . GLN B 1 92 ? -6.098 32.688 11.734 1 80.62 92 GLN B C 1
ATOM 1538 O O . GLN B 1 92 ? -6.473 33.781 12.18 1 80.62 92 GLN B O 1
ATOM 1543 N N . ILE B 1 93 ? -5.105 32.156 12.18 1 74.94 93 ILE B N 1
ATOM 1544 C CA . ILE B 1 93 ? -4.234 32.719 13.195 1 74.94 93 ILE B CA 1
ATOM 1545 C C . ILE B 1 93 ? -3.561 34 12.648 1 74.94 93 ILE B C 1
ATOM 1547 O O . ILE B 1 93 ? -3.492 35 13.328 1 74.94 93 ILE B O 1
ATOM 1551 N N . SER B 1 94 ? -3.039 33.844 11.508 1 74.25 94 SER B N 1
ATOM 1552 C CA . SER B 1 94 ? -2.441 35 10.836 1 74.25 94 SE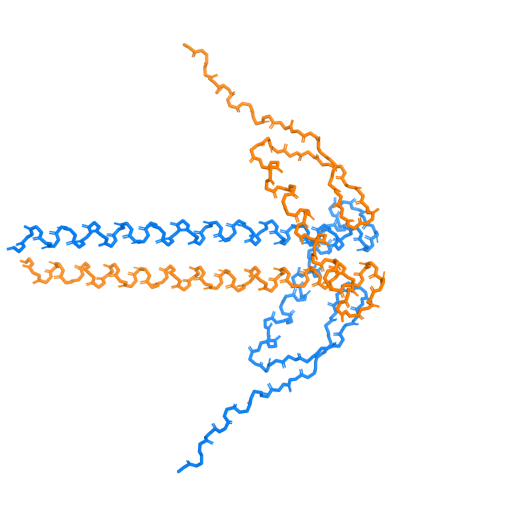R B CA 1
ATOM 1553 C C . SER B 1 94 ? -3.43 36.156 10.734 1 74.25 94 SER B C 1
ATOM 1555 O O . SER B 1 94 ? -3.068 37.312 10.977 1 74.25 94 SER B O 1
ATOM 1557 N N . ASP B 1 95 ? -4.621 35.844 10.344 1 81 95 ASP B N 1
ATOM 1558 C CA . ASP B 1 95 ? -5.668 36.844 10.234 1 81 95 ASP B CA 1
ATOM 1559 C C . ASP B 1 95 ? -5.953 37.5 11.594 1 81 95 ASP B C 1
ATOM 1561 O O . ASP B 1 95 ? -6.129 38.719 11.68 1 81 95 ASP B O 1
ATOM 1565 N N . LYS B 1 96 ? -6.078 36.75 12.656 1 76.31 96 LYS B N 1
ATOM 1566 C CA . LYS B 1 96 ? -6.305 37.25 14 1 76.31 96 LYS B CA 1
ATOM 1567 C C . LYS B 1 96 ? -5.148 38.156 14.453 1 76.31 96 LYS B C 1
ATOM 1569 O O . LYS B 1 96 ? -5.367 39.188 15.07 1 76.31 96 LYS B O 1
ATOM 1574 N N . LEU B 1 97 ? -3.959 37.812 14.258 1 71.38 97 LEU B N 1
ATOM 1575 C CA . LEU B 1 97 ? -2.773 38.594 14.57 1 71.38 97 LEU B CA 1
ATOM 1576 C C . LEU B 1 97 ? -2.781 39.938 13.812 1 71.38 97 LEU B C 1
ATOM 1578 O O . LEU B 1 97 ? -2.438 40.969 14.375 1 71.38 97 LEU B O 1
ATOM 1582 N N . ALA B 1 98 ? -3.205 39.844 12.609 1 76.31 98 ALA B N 1
ATOM 1583 C CA . ALA B 1 98 ? -3.273 41.031 11.766 1 76.31 98 ALA B CA 1
ATOM 1584 C C . ALA B 1 98 ? -4.332 42 12.281 1 76.31 98 ALA B C 1
ATOM 1586 O O . ALA B 1 98 ? -4.145 43.219 12.227 1 76.31 98 ALA B O 1
ATOM 1587 N N . SER B 1 99 ? -5.34 41.469 12.758 1 76.19 99 SER B N 1
ATOM 1588 C CA . SER B 1 99 ? -6.422 42.312 13.258 1 76.19 99 SER B CA 1
ATOM 1589 C C . SER B 1 99 ? -6.035 43 14.57 1 76.19 99 SER B C 1
ATOM 1591 O O . SER B 1 99 ? -6.605 44.031 14.93 1 76.19 99 SER B O 1
ATOM 1593 N N . LEU B 1 100 ? -5.098 42.5 15.297 1 64.06 100 LEU B N 1
ATOM 1594 C CA . LEU B 1 100 ? -4.637 43.062 16.562 1 64.06 100 LEU B CA 1
ATOM 1595 C C . LEU B 1 100 ? -3.588 44.156 16.328 1 64.06 100 LEU B C 1
ATOM 1597 O O . LEU B 1 100 ? -3.32 44.969 17.219 1 64.06 100 LEU B O 1
ATOM 1601 N N . ILE B 1 101 ? -2.91 44.156 15.281 1 57.66 101 ILE B N 1
ATOM 1602 C CA . ILE B 1 101 ? -1.975 45.219 14.945 1 57.66 101 ILE B CA 1
ATOM 1603 C C . ILE B 1 101 ? -2.713 46.344 14.211 1 57.66 101 ILE B C 1
ATOM 1605 O O . ILE B 1 101 ? -2.453 47.531 14.453 1 57.66 101 ILE B O 1
#

Sequence (202 aa):
MPICLNSMETLSIRLKIGDREYPMKVKTEDEAKIRLAGKMINDKLKKYREEFGLDDKQDLLAMVAFDCMVQSMEQNEINAEDSKLVKSKIIQISDKLASLIMPICLNSMETLSIRLKIGDREYPMKVKTEDEAKIRLAGKMINDKLKKYREEFGLDDKQDLLAMVAFDCMVQSMEQNEINAEDSKLVKSKIIQISDKLASLI

Nearest PDB structures (foldseek):
  4p1m-assembly1_A-2  TM=9.009E-01  e=8.775E-03  Escherichia coli
  1t3u-assembly1_D  TM=7.129E-01  e=3.125E-03  Pseudomonas aeruginosa PAO1
  4p1m-assembly1_B-2  TM=8.993E-01  e=2.310E-02  Escherichia coli
  1t3u-assembly1_C  TM=7.137E-01  e=5.958E-03  Pseudomonas aeruginosa PAO1
  4v3p-assembly1_SF  TM=5.477E-01  e=1.744E+00  Triticum aestivum

Solvent-accessible surface area (backbone atoms only — not comparable to full-atom values): 11323 Å² total; per-residue (Å²): 127,82,77,77,72,79,66,84,54,69,39,82,45,72,47,55,52,82,94,40,74,43,79,43,77,37,46,61,89,45,44,68,59,52,54,48,40,35,50,52,50,39,52,48,43,51,50,48,27,70,72,68,68,54,80,53,63,52,59,44,32,48,50,49,24,50,53,28,38,49,50,32,53,51,51,51,51,48,45,54,48,49,52,49,51,50,50,52,52,51,49,52,50,52,51,56,54,57,72,74,105,128,83,77,78,70,78,68,84,53,67,39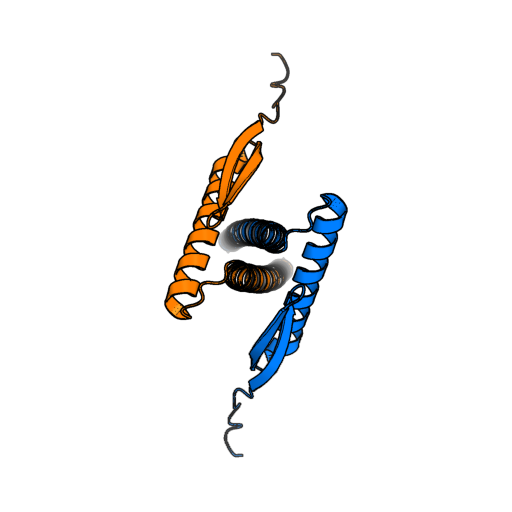,81,44,71,48,55,52,79,95,42,75,42,78,42,79,38,46,60,90,45,44,66,59,53,53,48,39,35,50,51,52,40,52,47,42,52,50,48,28,68,74,66,67,55,79,54,63,52,59,45,31,47,50,49,26,51,53,28,40,48,50,32,52,53,51,52,51,49,46,53,48,48,52,50,52,50,51,50,51,51,49,53,51,52,51,53,56,56,70,73,106

pLDDT: mean 87.18, std 14.59, range [37.34, 98.38]

Secondary structure (DSSP, 8-state):
---------EEEEEEEETTEEEEEEEEGGGHHHHHHHHHHHHHHHHHHHHHH----HHHHHHHHHHHHHHHHHHHHHHHHHHHHHHHHHHHHHHHHHHHH-/---------EEEEEEEETTEEEEEEEEGGGHHHHHHHHHHHHHHHHHHHHHH----HHHHHHHHHHHHHHHHHHHHHHHHHHHHHHHHHHHHHHHHHHHH-

Radius of gyration: 22.73 Å; Cα contacts (8 Å, |Δi|>4): 174; chains: 2; bounding box: 79×67×45 Å

InterPro domains:
  IPR007838 Cell division protein ZapA-like [PF05164] (13-96)
  IPR036192 Cell division protein ZapA-like superfamily [SSF102829] (13-94)

Foldseek 3Di:
DPPVPVPQDKDWDWADADPDIDIDIDGPVCVVVRNVVSVVNNVQLVVCCVVPVDDDPVVSNVVSVVVVVVVVVVVVVVVVVVVVVVVVVVVVVVVVVVVVD/DPDPPVPQDKDWDWADADPDIDIDIDRPVCVVVRNVVSVVNNVQLVVCCVVPVDDDPVVSNVVSVVVVVVVVVVVVVVVVVVVVVVVVVVVVVVVVVVVVD